Protein AF-A0A0G4M9S0-F1 (afdb_monomer_lite)

Secondary structure (DSSP, 8-state):
-HHHHHHHHHHHHHSS--S--------S-TT--PPSS---HHHHHHHHHHHHHHHHHHHHHHHHHTS-----SSTT---TTSS-----------------PPP------------------HHHHHHHHHHHHHHHHHHHHHHHHHHHHHHHHHHHHHHHHHHHHHHHHHHHHHHHHHHHHHHHHHHHHHHHHHHHHHHHHHHHTT-TT-PPP--TT---HHHHHHHHHHHHHHHHHHHHHHHHHHHHHHHHTS--TT-----TT--THHHHHHHT-

Structure (mmCIF, N/CA/C/O backbone):
data_AF-A0A0G4M9S0-F1
#
_entry.id   AF-A0A0G4M9S0-F1
#
loop_
_atom_site.group_PDB
_atom_site.id
_atom_site.type_symbol
_atom_site.label_atom_id
_atom_site.label_alt_id
_atom_site.label_comp_id
_atom_site.label_asym_id
_atom_site.label_entity_id
_atom_site.label_seq_id
_atom_site.pdbx_PDB_ins_code
_atom_site.Cartn_x
_atom_site.Cartn_y
_atom_site.Cartn_z
_atom_site.occupancy
_atom_site.B_iso_or_equiv
_atom_site.auth_seq_id
_atom_site.auth_comp_id
_atom_site.auth_asym_id
_atom_site.auth_atom_id
_atom_site.pdbx_PDB_model_num
ATOM 1 N N . ASP A 1 1 ? 1.738 8.182 14.063 1.00 51.62 1 ASP A N 1
ATOM 2 C CA . ASP A 1 1 ? 3.113 8.408 13.559 1.00 51.62 1 ASP A CA 1
ATOM 3 C C . ASP A 1 1 ? 4.187 8.686 14.610 1.00 51.62 1 ASP A C 1
ATOM 5 O O . ASP A 1 1 ? 5.277 8.152 14.466 1.00 51.62 1 ASP A O 1
ATOM 9 N N . SER A 1 2 ? 3.916 9.401 15.712 1.00 46.75 2 SER A N 1
ATOM 10 C CA . SER A 1 2 ? 4.920 9.626 16.784 1.00 46.75 2 SER A CA 1
ATOM 11 C C . SER A 1 2 ? 5.425 8.333 17.462 1.00 46.75 2 SER A C 1
ATOM 13 O O . SER A 1 2 ? 6.623 8.161 17.673 1.00 46.75 2 SER A O 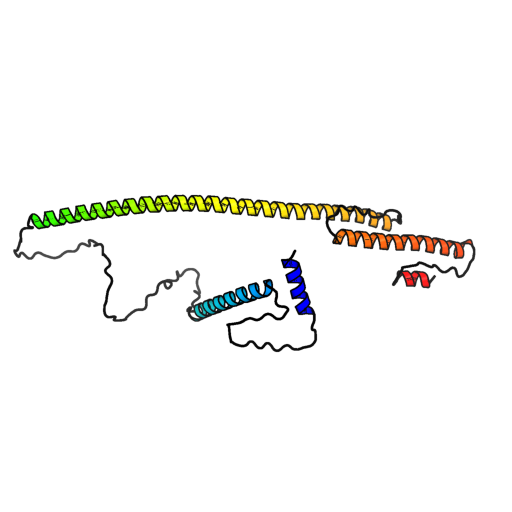1
ATOM 15 N N . ALA A 1 3 ? 4.533 7.371 17.726 1.00 45.41 3 ALA A N 1
ATOM 16 C CA . ALA A 1 3 ? 4.900 6.088 18.338 1.00 45.41 3 ALA A CA 1
ATOM 17 C C . ALA A 1 3 ? 5.740 5.183 17.413 1.00 45.41 3 ALA A C 1
ATOM 19 O O . ALA A 1 3 ? 6.598 4.441 17.882 1.00 45.41 3 ALA A O 1
ATOM 20 N N . LEU A 1 4 ? 5.523 5.274 16.098 1.00 51.81 4 LEU A N 1
ATOM 21 C CA . LEU A 1 4 ? 6.206 4.450 15.097 1.00 51.81 4 LEU A CA 1
ATOM 22 C C . LEU A 1 4 ? 7.614 5.001 14.811 1.00 51.81 4 LEU A C 1
ATOM 24 O O . LEU A 1 4 ? 8.571 4.238 14.729 1.00 51.81 4 LEU A O 1
ATOM 28 N N . ALA A 1 5 ? 7.767 6.331 14.805 1.00 58.66 5 ALA A N 1
ATOM 29 C CA . ALA A 1 5 ? 9.071 6.994 14.775 1.00 58.66 5 ALA A CA 1
ATOM 30 C C . ALA A 1 5 ? 9.900 6.719 16.046 1.00 58.66 5 ALA A C 1
ATOM 32 O O . ALA A 1 5 ? 11.111 6.514 15.966 1.00 58.66 5 ALA A O 1
ATOM 33 N N . ALA A 1 6 ? 9.250 6.657 17.214 1.00 53.28 6 ALA A N 1
ATOM 34 C CA . ALA A 1 6 ? 9.905 6.291 18.468 1.00 53.28 6 ALA A CA 1
ATOM 35 C C . ALA A 1 6 ? 10.379 4.827 18.464 1.00 53.28 6 ALA A C 1
ATOM 37 O O . ALA A 1 6 ? 11.505 4.549 18.871 1.00 53.28 6 ALA A O 1
ATOM 38 N N . ALA A 1 7 ? 9.563 3.904 17.944 1.00 55.28 7 ALA A N 1
ATOM 39 C CA . ALA A 1 7 ? 9.947 2.503 17.792 1.00 55.28 7 ALA A CA 1
ATOM 40 C C . ALA A 1 7 ? 11.117 2.329 16.805 1.00 55.28 7 ALA A C 1
ATOM 42 O O . ALA A 1 7 ? 12.070 1.613 17.108 1.00 55.28 7 ALA A O 1
ATOM 43 N N . ALA A 1 8 ? 11.097 3.041 15.672 1.00 60.44 8 ALA A N 1
ATOM 44 C CA . ALA A 1 8 ? 12.182 3.016 14.690 1.00 60.44 8 ALA A CA 1
ATOM 45 C C . ALA A 1 8 ? 13.512 3.533 15.271 1.00 60.44 8 ALA A C 1
ATOM 47 O O . ALA A 1 8 ? 14.555 2.924 15.045 1.00 60.44 8 ALA A O 1
ATOM 48 N N . ALA A 1 9 ? 13.480 4.594 16.086 1.00 57.44 9 ALA A N 1
ATOM 49 C CA . ALA A 1 9 ? 14.675 5.137 16.734 1.00 57.44 9 ALA A CA 1
ATOM 50 C C . ALA A 1 9 ? 15.279 4.182 17.782 1.00 57.44 9 ALA A C 1
ATOM 52 O O . ALA A 1 9 ? 16.501 4.091 17.906 1.00 57.44 9 ALA A O 1
ATOM 53 N N . ILE A 1 10 ? 14.439 3.436 18.507 1.00 60.22 10 ILE A N 1
ATOM 54 C CA . ILE A 1 10 ? 14.886 2.426 19.478 1.00 60.22 10 ILE A CA 1
ATOM 55 C C . ILE A 1 10 ? 15.570 1.262 18.751 1.00 60.22 10 ILE A C 1
ATOM 57 O O . ILE A 1 10 ? 16.681 0.881 19.118 1.00 60.22 10 ILE A O 1
ATOM 61 N N . VAL A 1 11 ? 14.968 0.753 17.673 1.00 66.88 11 VAL A N 1
ATOM 62 C CA . VAL A 1 11 ? 15.554 -0.328 16.858 1.00 66.88 11 VAL A CA 1
ATOM 63 C C . VAL A 1 11 ? 16.884 0.104 16.234 1.00 66.88 11 VAL A C 1
ATOM 65 O O . VAL A 1 11 ? 17.843 -0.664 16.220 1.00 66.88 11 VAL A O 1
ATOM 68 N N . GLN A 1 12 ? 16.987 1.360 15.800 1.00 59.69 12 GLN A N 1
ATOM 69 C CA . GLN A 1 12 ? 18.218 1.908 15.235 1.00 59.69 12 GLN A CA 1
ATOM 70 C C . GLN A 1 12 ? 19.323 2.096 16.291 1.00 59.69 12 GLN A C 1
ATOM 72 O O . GLN A 1 12 ? 20.500 1.958 15.967 1.00 59.69 12 GLN A O 1
ATOM 77 N N . SER A 1 13 ? 18.961 2.323 17.561 1.00 54.56 13 SER A N 1
ATOM 78 C CA . SER A 1 13 ? 19.918 2.379 18.677 1.00 54.56 13 SER A CA 1
ATOM 79 C C . SER A 1 13 ? 20.455 1.008 19.104 1.00 54.56 13 SER A C 1
ATOM 81 O O . SER A 1 13 ? 21.575 0.928 19.597 1.00 54.56 13 SER A O 1
ATOM 83 N N . PHE A 1 14 ? 19.712 -0.075 18.850 1.00 50.59 14 PHE A N 1
ATOM 84 C CA . PHE A 1 14 ? 20.198 -1.444 19.064 1.00 50.59 14 PHE A CA 1
ATOM 85 C C . PHE A 1 14 ? 21.138 -1.931 17.952 1.00 50.59 14 PHE A C 1
ATOM 87 O O . PHE A 1 14 ? 21.936 -2.833 18.182 1.00 50.59 14 PHE A O 1
ATOM 94 N N . ALA A 1 15 ? 21.057 -1.344 16.754 1.00 51.81 15 ALA A N 1
ATOM 95 C CA . ALA A 1 15 ? 21.838 -1.771 15.593 1.00 51.81 15 ALA A CA 1
ATOM 96 C C . ALA A 1 15 ? 23.214 -1.085 15.468 1.00 51.81 15 ALA A C 1
ATOM 98 O O . ALA A 1 15 ? 24.020 -1.498 14.636 1.00 51.81 15 ALA A O 1
ATOM 99 N N . ALA A 1 16 ? 23.485 -0.032 16.248 1.00 48.78 16 ALA A N 1
ATOM 100 C CA . ALA A 1 16 ? 24.586 0.892 15.970 1.00 48.78 16 ALA A CA 1
ATOM 101 C C . ALA A 1 16 ? 25.950 0.559 16.607 1.00 48.78 16 ALA A C 1
ATOM 103 O O . ALA A 1 16 ? 26.901 1.270 16.307 1.00 48.78 16 ALA A O 1
ATOM 104 N N . ASP A 1 17 ? 26.105 -0.499 17.411 1.00 42.72 17 ASP A N 1
ATOM 105 C CA . ASP A 1 17 ? 27.421 -0.840 17.977 1.00 42.72 17 ASP A CA 1
ATOM 106 C C . ASP A 1 17 ? 27.719 -2.343 17.920 1.00 42.72 17 ASP A C 1
ATOM 108 O O . ASP A 1 17 ? 27.397 -3.126 18.810 1.00 42.72 17 ASP A O 1
ATOM 112 N N . GLY A 1 18 ? 28.383 -2.750 16.837 1.00 48.94 18 GLY A N 1
ATOM 113 C CA . GLY A 1 18 ? 28.885 -4.108 16.613 1.00 48.94 18 GLY A CA 1
ATOM 114 C C . GLY A 1 18 ? 30.211 -4.425 17.315 1.00 48.94 18 GLY A C 1
ATOM 115 O O . GLY A 1 18 ? 30.893 -5.360 16.907 1.00 48.94 18 GLY A O 1
ATOM 116 N N . SER A 1 19 ? 30.630 -3.665 18.331 1.00 41.59 19 SER A N 1
ATOM 117 C CA . SER A 1 19 ? 31.940 -3.881 18.960 1.00 41.59 19 SER A CA 1
ATOM 118 C C . SER A 1 19 ? 31.979 -3.503 20.439 1.00 41.59 19 SER A C 1
ATOM 120 O O . SER A 1 19 ? 32.712 -2.605 20.850 1.00 41.59 19 SER A O 1
ATOM 122 N N . THR A 1 20 ? 31.236 -4.217 21.282 1.00 40.81 20 THR A N 1
ATOM 123 C CA . THR A 1 20 ? 31.625 -4.409 22.691 1.00 40.81 20 THR A CA 1
ATOM 124 C C . THR A 1 20 ? 30.835 -5.571 23.297 1.00 40.81 20 THR A C 1
ATOM 126 O O . THR A 1 20 ? 29.606 -5.557 23.235 1.00 40.81 20 THR A O 1
ATOM 129 N N . PRO A 1 21 ? 31.480 -6.587 23.903 1.00 41.22 21 PRO A N 1
ATOM 130 C CA . PRO A 1 21 ? 30.762 -7.602 24.662 1.00 41.22 21 PRO A CA 1
ATOM 131 C C . PRO A 1 21 ? 30.263 -6.955 25.959 1.00 41.22 21 PRO A C 1
ATOM 133 O O . PRO A 1 21 ? 30.979 -6.870 26.958 1.00 41.22 21 PRO A O 1
ATOM 136 N N . MET A 1 22 ? 29.046 -6.417 25.923 1.00 36.06 22 MET A N 1
ATOM 137 C CA . MET A 1 22 ? 28.448 -5.731 27.060 1.00 36.06 22 MET A CA 1
ATOM 138 C C . MET A 1 22 ? 28.011 -6.772 28.093 1.00 36.06 22 MET A C 1
ATOM 140 O O . MET A 1 22 ? 26.978 -7.426 27.970 1.00 36.06 22 MET A O 1
ATOM 144 N N . SER A 1 23 ? 28.850 -6.950 29.111 1.00 32.44 23 SER A N 1
ATOM 145 C CA . SER A 1 23 ? 28.502 -7.701 30.311 1.00 32.44 23 SER A CA 1
ATOM 146 C C . SER A 1 23 ? 27.367 -6.966 31.015 1.00 32.44 23 SER A C 1
ATOM 148 O O . SER A 1 23 ? 27.550 -5.840 31.470 1.00 32.44 23 SER A O 1
ATOM 150 N N . LEU A 1 24 ? 26.193 -7.590 31.075 1.00 33.03 24 LEU A N 1
ATOM 151 C CA . LEU A 1 24 ? 25.051 -7.107 31.842 1.00 33.03 24 LEU A CA 1
ATOM 152 C C . LEU A 1 24 ? 25.443 -7.024 33.326 1.00 33.03 24 LEU A C 1
ATOM 154 O O . LEU A 1 24 ? 25.675 -8.074 33.934 1.00 33.03 24 LEU A O 1
ATOM 158 N N . PRO A 1 25 ? 25.459 -5.844 33.973 1.00 37.44 25 PRO A N 1
ATOM 159 C CA . PRO A 1 25 ? 25.339 -5.812 35.410 1.00 37.44 25 PRO A CA 1
ATOM 160 C C . PRO A 1 25 ? 23.845 -5.958 35.684 1.00 37.44 25 PRO A C 1
ATOM 162 O O . PRO A 1 25 ? 23.113 -4.972 35.758 1.00 37.44 25 PRO A O 1
ATOM 165 N N . PHE A 1 26 ? 23.366 -7.194 35.822 1.00 36.25 26 PHE A N 1
ATOM 166 C CA . PHE A 1 26 ? 22.098 -7.422 36.508 1.00 36.25 26 PHE A CA 1
ATOM 167 C C . PHE A 1 26 ? 22.343 -7.090 37.986 1.00 36.25 26 PHE A C 1
ATOM 169 O O . PHE A 1 26 ? 22.638 -7.949 38.816 1.00 36.25 26 PHE A O 1
ATOM 176 N N . ARG A 1 27 ? 22.365 -5.789 38.290 1.00 33.56 27 ARG A N 1
ATOM 177 C CA . ARG A 1 27 ? 22.502 -5.278 39.645 1.00 33.56 27 ARG A CA 1
ATOM 178 C C . ARG A 1 27 ? 21.169 -5.526 40.329 1.00 33.56 27 ARG A C 1
ATOM 180 O O . ARG A 1 27 ? 20.131 -5.044 39.892 1.00 33.56 27 ARG A O 1
ATOM 187 N N . LYS A 1 28 ? 21.229 -6.317 41.392 1.00 43.66 28 LYS A N 1
ATOM 188 C CA . LYS A 1 28 ? 20.122 -6.864 42.183 1.00 43.66 28 LYS A CA 1
ATOM 189 C C . LYS A 1 28 ? 19.358 -5.810 43.010 1.00 43.66 28 LYS A C 1
ATOM 191 O O . LYS A 1 28 ? 18.775 -6.153 44.031 1.00 43.66 28 LYS A O 1
ATOM 196 N N . ASP A 1 29 ? 19.352 -4.552 42.569 1.00 40.81 29 ASP A N 1
ATOM 197 C CA . ASP A 1 29 ? 18.773 -3.413 43.281 1.00 40.81 29 ASP A CA 1
ATOM 198 C C . ASP A 1 29 ? 17.563 -2.894 42.474 1.00 40.81 29 ASP A C 1
ATOM 200 O O . ASP A 1 29 ? 17.671 -2.034 41.600 1.00 40.81 29 ASP A O 1
ATOM 204 N N . THR A 1 30 ? 16.391 -3.472 42.733 1.00 52.38 30 THR A N 1
ATOM 205 C CA . THR A 1 30 ? 15.120 -3.330 41.990 1.00 52.38 30 THR A CA 1
ATOM 206 C C . THR A 1 30 ? 14.388 -1.996 42.199 1.00 52.38 30 THR A C 1
ATOM 208 O O . THR A 1 30 ? 13.168 -1.968 42.351 1.00 52.38 30 THR A O 1
ATOM 211 N N . THR A 1 31 ? 15.084 -0.857 42.205 1.00 53.34 31 THR A N 1
ATOM 212 C CA . THR A 1 31 ? 14.409 0.441 42.432 1.00 53.34 31 THR A CA 1
ATOM 213 C C . THR A 1 31 ? 14.604 1.486 41.344 1.00 53.34 31 THR A C 1
ATOM 215 O O . THR A 1 31 ? 13.912 2.504 41.375 1.00 53.34 31 THR A O 1
ATOM 218 N N . ARG A 1 32 ? 15.457 1.251 40.337 1.00 51.38 32 ARG A N 1
ATOM 219 C CA . ARG A 1 32 ? 15.640 2.223 39.250 1.00 51.38 32 ARG A CA 1
ATOM 220 C C . ARG A 1 32 ? 16.145 1.570 37.963 1.00 51.38 32 ARG A C 1
ATOM 222 O O . ARG A 1 32 ? 17.336 1.329 37.808 1.00 51.38 32 ARG A O 1
ATOM 229 N N . ILE A 1 33 ? 15.224 1.266 37.048 1.00 63.38 33 ILE A N 1
ATOM 230 C CA . ILE A 1 33 ? 15.558 0.816 35.691 1.00 63.38 33 ILE A CA 1
ATOM 231 C C . ILE A 1 33 ? 15.825 2.073 34.862 1.00 63.38 33 ILE A C 1
ATOM 233 O O . ILE A 1 33 ? 14.889 2.797 34.532 1.00 63.38 33 ILE A O 1
ATOM 237 N N . GLU A 1 34 ? 17.094 2.349 34.565 1.00 66.69 34 GLU A N 1
ATOM 238 C CA . GLU A 1 34 ? 17.484 3.444 33.672 1.00 66.69 34 GLU A CA 1
ATOM 239 C C . GLU A 1 34 ? 17.739 2.886 32.272 1.00 66.69 34 GLU A C 1
ATOM 241 O O . GLU A 1 34 ? 18.586 2.011 32.078 1.00 66.69 34 GLU A O 1
ATOM 246 N N . LEU A 1 35 ? 16.983 3.376 31.289 1.00 68.31 35 LEU A N 1
ATOM 247 C CA . LEU A 1 35 ? 17.157 2.978 29.895 1.00 68.31 35 LEU A CA 1
ATOM 248 C C . LEU A 1 35 ? 18.292 3.805 29.261 1.00 68.31 35 LEU A C 1
ATOM 250 O O . LEU A 1 35 ? 18.347 5.024 29.456 1.00 68.31 35 LEU A O 1
ATOM 254 N N . PRO A 1 36 ? 19.200 3.202 28.474 1.00 66.62 36 PRO A N 1
ATOM 255 C CA . PRO A 1 36 ? 20.232 3.956 27.766 1.00 66.62 36 PRO A CA 1
ATOM 256 C C . PRO A 1 36 ? 19.618 4.875 26.690 1.00 66.62 36 PRO A C 1
ATOM 258 O O . PRO A 1 36 ? 18.650 4.510 26.026 1.00 66.62 36 PRO A O 1
ATOM 261 N N . GLY A 1 37 ? 20.174 6.082 26.508 1.00 65.69 37 GLY A N 1
ATOM 262 C CA . GLY A 1 37 ? 19.751 7.047 25.475 1.00 65.69 37 GLY A CA 1
ATOM 263 C C . GLY A 1 37 ? 19.295 8.416 26.007 1.00 65.69 37 GLY A C 1
ATOM 264 O O . GLY A 1 37 ? 19.254 8.647 27.215 1.00 65.69 37 GLY A O 1
ATOM 265 N N . ARG A 1 38 ? 18.966 9.347 25.092 1.00 65.69 38 ARG A N 1
ATOM 266 C CA . ARG A 1 38 ? 18.592 10.748 25.401 1.00 65.69 38 ARG A CA 1
ATOM 267 C C . ARG A 1 38 ? 17.328 10.847 26.269 1.00 65.69 38 ARG A C 1
ATOM 269 O O . ARG A 1 38 ? 16.335 10.166 26.013 1.00 65.69 38 ARG A O 1
ATOM 276 N N . ASP A 1 39 ? 17.336 11.767 27.233 1.00 68.44 39 ASP A N 1
ATOM 277 C CA . ASP A 1 39 ? 16.223 11.982 28.163 1.00 68.44 39 ASP A CA 1
ATOM 278 C C . ASP A 1 39 ? 15.052 12.720 27.511 1.00 68.44 39 ASP A C 1
ATOM 280 O O . ASP A 1 39 ? 15.003 13.948 27.444 1.00 68.44 39 ASP A O 1
ATOM 284 N N . THR A 1 40 ? 14.076 11.947 27.040 1.00 81.69 40 THR A N 1
ATOM 285 C CA . THR A 1 40 ? 12.798 12.450 26.526 1.00 81.69 40 THR A CA 1
ATOM 286 C C . THR A 1 40 ? 11.683 12.235 27.562 1.00 81.69 40 THR A C 1
ATOM 288 O O . THR A 1 40 ? 11.772 11.323 28.389 1.00 81.69 40 THR A O 1
ATOM 291 N N . PRO A 1 41 ? 10.596 13.032 27.548 1.00 77.25 41 PRO A N 1
ATOM 292 C CA . PRO A 1 41 ? 9.457 12.812 28.449 1.00 77.25 41 PRO A CA 1
ATOM 293 C C . PRO A 1 41 ? 8.807 11.431 28.251 1.00 77.25 41 PRO A C 1
ATOM 295 O O . PRO A 1 41 ? 8.321 10.840 29.212 1.00 77.25 41 PRO A O 1
ATOM 298 N N . ALA A 1 42 ? 8.863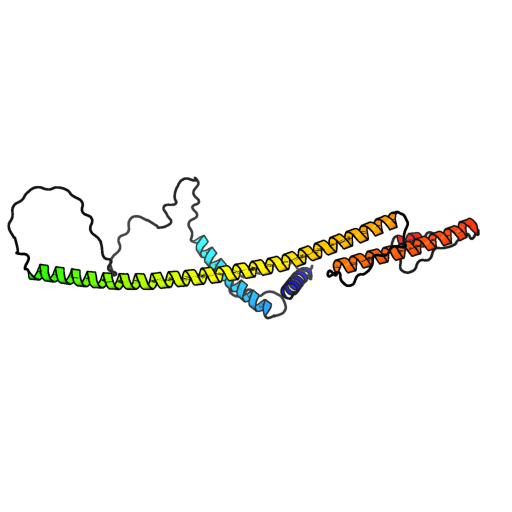 10.882 27.031 1.00 74.56 42 ALA A N 1
ATOM 299 C CA . ALA A 1 42 ? 8.396 9.532 26.725 1.00 74.56 42 ALA A CA 1
ATOM 300 C C . ALA A 1 42 ? 9.242 8.450 27.421 1.00 74.56 42 ALA A C 1
ATOM 302 O O . ALA A 1 42 ? 8.681 7.528 28.007 1.00 74.56 42 ALA A O 1
ATOM 303 N N . LYS A 1 43 ? 10.575 8.602 27.431 1.00 77.12 43 LYS A N 1
ATOM 304 C CA . LYS A 1 43 ? 11.491 7.711 28.162 1.00 77.12 43 LYS A CA 1
ATOM 305 C C . LYS A 1 43 ? 11.165 7.690 29.658 1.00 77.12 43 LYS A C 1
ATOM 307 O O . LYS A 1 43 ? 10.965 6.617 30.209 1.00 77.12 43 LYS A O 1
ATOM 312 N N . ARG A 1 44 ? 10.994 8.859 30.286 1.00 76.69 44 ARG A N 1
ATOM 313 C CA . ARG A 1 44 ? 10.649 8.958 31.720 1.00 76.69 44 ARG A CA 1
ATOM 314 C C . ARG A 1 44 ? 9.321 8.281 32.062 1.00 76.69 44 ARG A C 1
ATOM 316 O O . ARG A 1 44 ? 9.203 7.644 33.102 1.00 76.69 44 ARG A O 1
ATOM 323 N N . SER A 1 45 ? 8.319 8.413 31.189 1.00 82.31 45 SER A N 1
ATOM 324 C CA . SER A 1 45 ? 7.037 7.717 31.358 1.00 82.31 45 SER A CA 1
ATOM 325 C C . SER A 1 45 ? 7.206 6.200 31.293 1.00 82.31 45 SER A C 1
ATOM 327 O O . SER A 1 45 ? 6.581 5.482 32.069 1.00 82.31 45 SER A O 1
ATOM 329 N N . LEU A 1 46 ? 8.044 5.717 30.377 1.00 80.25 46 LEU A N 1
ATOM 330 C CA . LEU A 1 46 ? 8.295 4.295 30.181 1.00 80.25 46 LEU A CA 1
ATOM 331 C C . LEU A 1 46 ? 9.120 3.702 31.332 1.00 80.25 46 LEU A C 1
ATOM 333 O O . LEU A 1 46 ? 8.790 2.629 31.820 1.00 80.25 46 LEU A O 1
ATOM 337 N N . GLU A 1 47 ? 10.127 4.417 31.833 1.00 82.81 47 GLU A N 1
ATOM 338 C CA . GLU A 1 47 ? 10.894 4.024 33.026 1.00 82.81 47 GLU A CA 1
ATOM 339 C C . GLU A 1 47 ? 9.991 3.886 34.259 1.00 82.81 47 GLU A C 1
ATOM 341 O O . GLU A 1 47 ? 10.138 2.952 35.046 1.00 82.81 47 GLU A O 1
ATOM 346 N N . LEU A 1 48 ? 9.004 4.775 34.401 1.00 82.50 48 LEU A N 1
ATOM 347 C CA . LEU A 1 48 ? 8.047 4.751 35.504 1.00 82.50 48 LEU A CA 1
ATOM 348 C C . LEU A 1 48 ? 7.058 3.579 35.387 1.00 82.50 48 LEU A C 1
ATOM 350 O O . LEU A 1 48 ? 6.744 2.933 36.387 1.00 82.50 48 LEU A O 1
ATOM 354 N N . GLU A 1 49 ? 6.591 3.273 34.176 1.00 85.44 49 GLU A N 1
ATOM 355 C CA . GLU A 1 49 ? 5.784 2.078 33.888 1.00 85.44 49 GLU A CA 1
ATOM 356 C C . GLU A 1 49 ? 6.573 0.786 34.148 1.00 85.44 49 GLU A C 1
ATOM 358 O O . GLU A 1 49 ? 6.073 -0.119 34.818 1.00 85.44 49 GLU A O 1
ATOM 363 N N . LEU A 1 50 ? 7.831 0.716 33.705 1.00 81.81 50 LEU A N 1
ATOM 364 C CA . LEU A 1 50 ? 8.704 -0.433 33.948 1.00 81.81 50 LEU A CA 1
ATOM 365 C C . LEU A 1 50 ? 9.000 -0.626 35.438 1.00 81.81 50 LEU A C 1
ATOM 367 O O . LEU A 1 50 ? 8.977 -1.757 35.918 1.00 81.81 50 LEU A O 1
ATOM 371 N N . ALA A 1 51 ? 9.218 0.454 36.189 1.00 80.50 51 ALA A N 1
ATOM 372 C CA . ALA A 1 51 ? 9.409 0.382 37.635 1.00 80.50 51 ALA A CA 1
ATOM 373 C C . ALA A 1 51 ? 8.161 -0.169 38.352 1.00 80.50 51 ALA A C 1
ATOM 375 O O . ALA A 1 51 ? 8.273 -1.039 39.219 1.00 80.50 51 ALA A O 1
ATOM 376 N N . LYS A 1 52 ? 6.960 0.277 37.957 1.00 80.81 52 LYS A N 1
ATOM 377 C CA . LYS A 1 52 ? 5.692 -0.270 38.474 1.00 80.81 52 LYS A CA 1
ATOM 378 C C . LYS A 1 52 ? 5.517 -1.746 38.115 1.00 80.81 52 LYS A C 1
ATOM 380 O O . LYS A 1 52 ? 5.057 -2.529 38.947 1.00 80.81 52 LYS A O 1
ATOM 385 N N . LEU A 1 53 ? 5.872 -2.133 36.890 1.00 78.69 53 LEU A N 1
ATOM 386 C CA . LEU A 1 53 ? 5.778 -3.515 36.428 1.00 78.69 53 LEU A CA 1
ATOM 387 C C . LEU A 1 53 ? 6.736 -4.425 37.204 1.00 78.69 53 LEU A C 1
ATOM 389 O O . LEU A 1 53 ? 6.321 -5.489 37.651 1.00 78.69 53 LEU A O 1
ATOM 393 N N . ALA A 1 54 ? 7.971 -3.985 37.442 1.00 79.88 54 ALA A N 1
ATOM 394 C CA . ALA A 1 54 ? 8.945 -4.722 38.242 1.00 79.88 54 ALA A CA 1
ATOM 395 C C . ALA A 1 54 ? 8.444 -4.967 39.676 1.00 79.88 54 ALA A C 1
ATOM 397 O O . ALA A 1 54 ? 8.515 -6.090 40.164 1.00 79.88 54 ALA A O 1
ATOM 398 N N . GLN A 1 55 ? 7.835 -3.962 40.318 1.00 80.88 55 GLN A N 1
ATOM 399 C CA . GLN A 1 55 ? 7.201 -4.135 41.635 1.00 80.88 55 GLN A CA 1
ATOM 400 C C . GLN A 1 55 ? 6.020 -5.115 41.602 1.00 80.88 55 GLN A C 1
ATOM 402 O O . GLN A 1 55 ? 5.786 -5.859 42.556 1.00 80.88 55 GLN A O 1
ATOM 407 N N . ARG A 1 56 ? 5.244 -5.123 40.511 1.00 80.81 56 ARG A N 1
ATOM 408 C CA . ARG A 1 56 ? 4.138 -6.070 40.326 1.00 80.81 56 ARG A CA 1
ATOM 409 C C . ARG A 1 56 ? 4.658 -7.495 40.158 1.00 80.81 56 ARG A C 1
ATOM 411 O O . ARG A 1 56 ? 4.058 -8.404 40.724 1.00 80.81 56 ARG A O 1
ATOM 418 N N . ILE A 1 57 ? 5.737 -7.671 39.400 1.00 83.25 57 ILE A N 1
ATOM 419 C CA . ILE A 1 57 ? 6.391 -8.961 39.183 1.00 83.25 57 ILE A CA 1
ATOM 420 C C . ILE A 1 57 ? 6.967 -9.470 40.496 1.00 83.25 57 ILE A C 1
ATOM 422 O O . ILE A 1 57 ? 6.598 -10.562 40.885 1.00 83.25 57 ILE A O 1
ATOM 426 N N . ASP A 1 58 ? 7.722 -8.667 41.243 1.00 77.88 58 ASP A N 1
ATOM 427 C CA . ASP A 1 58 ? 8.252 -9.062 42.556 1.00 77.88 58 ASP A CA 1
ATOM 428 C C . ASP A 1 58 ? 7.128 -9.471 43.527 1.00 77.88 58 ASP A C 1
ATOM 430 O O . ASP A 1 58 ? 7.190 -10.499 44.199 1.00 77.88 58 ASP A O 1
ATOM 434 N N . LYS A 1 59 ? 6.006 -8.739 43.530 1.00 77.12 59 LYS A N 1
ATOM 435 C CA . LYS A 1 59 ? 4.819 -9.119 44.309 1.00 77.12 59 LYS A CA 1
ATOM 436 C C . LYS A 1 59 ? 4.205 -10.448 43.850 1.00 77.12 59 LYS A C 1
ATOM 438 O O . LYS A 1 59 ? 3.712 -11.204 44.686 1.00 77.12 59 LYS A O 1
ATOM 443 N N . LEU A 1 60 ? 4.178 -10.714 42.545 1.00 74.56 60 LEU A N 1
ATOM 444 C CA . LEU A 1 60 ? 3.660 -11.960 41.974 1.00 74.56 60 LEU A CA 1
ATOM 445 C C . LEU A 1 60 ? 4.627 -13.127 42.169 1.00 74.56 60 LEU A C 1
ATOM 447 O O . LEU A 1 60 ? 4.174 -14.229 42.443 1.00 74.56 60 LEU A O 1
ATOM 451 N N . GLU A 1 61 ? 5.930 -12.891 42.097 1.00 77.88 61 GLU A N 1
ATOM 452 C CA . GLU A 1 61 ? 6.967 -13.866 42.396 1.00 77.88 61 GLU A CA 1
ATOM 453 C C . GLU A 1 61 ? 6.914 -14.227 43.873 1.00 77.88 61 GLU A C 1
ATOM 455 O O . GLU A 1 61 ? 6.817 -15.404 44.186 1.00 77.88 61 GLU A O 1
ATOM 460 N N . ASN A 1 62 ? 6.845 -13.261 44.788 1.00 73.69 62 ASN A N 1
ATOM 461 C CA . ASN A 1 62 ? 6.679 -13.539 46.217 1.00 73.69 62 ASN A CA 1
ATOM 462 C C . ASN A 1 62 ? 5.380 -14.313 46.510 1.00 73.69 62 ASN A C 1
ATOM 464 O O . ASN A 1 62 ? 5.371 -15.211 47.348 1.00 73.69 62 ASN A O 1
ATOM 468 N N . ARG A 1 63 ? 4.298 -14.028 45.771 1.00 69.38 63 ARG A N 1
ATOM 469 C CA . ARG A 1 63 ? 3.029 -14.777 45.833 1.00 69.38 63 ARG A CA 1
ATOM 470 C C . ARG A 1 63 ? 3.158 -16.197 45.264 1.00 69.38 63 ARG A C 1
ATOM 472 O O . ARG A 1 63 ? 2.523 -17.106 45.785 1.00 69.38 63 ARG A O 1
ATOM 479 N N . ALA A 1 64 ? 3.932 -16.383 44.198 1.00 66.38 64 ALA A N 1
ATOM 480 C CA . ALA A 1 64 ? 4.136 -17.671 43.540 1.00 66.38 64 ALA A CA 1
ATOM 481 C C . ALA A 1 64 ? 5.102 -18.569 44.326 1.00 66.38 64 ALA A C 1
ATOM 483 O O . ALA A 1 64 ? 4.841 -19.756 44.470 1.00 66.38 64 ALA A O 1
ATOM 484 N N . HIS A 1 65 ? 6.161 -18.002 44.908 1.00 59.38 65 HIS A N 1
ATOM 485 C CA . HIS A 1 65 ? 7.074 -18.698 45.816 1.00 59.38 65 HIS A CA 1
ATOM 486 C C . HIS A 1 65 ? 6.409 -19.036 47.161 1.00 59.38 65 HIS A C 1
ATOM 488 O O . HIS A 1 65 ? 6.851 -19.961 47.835 1.00 59.38 65 HIS A O 1
ATOM 494 N N . SER A 1 66 ? 5.343 -18.321 47.552 1.00 59.06 66 SER A N 1
ATOM 495 C CA . SER A 1 66 ? 4.521 -18.662 48.722 1.00 59.06 66 SER A CA 1
ATOM 496 C C . SER A 1 66 ? 3.333 -19.578 48.403 1.00 59.06 66 SER A C 1
ATOM 498 O O . SER A 1 66 ? 2.601 -19.947 49.318 1.00 59.06 66 SER A O 1
ATOM 500 N N . ALA A 1 67 ? 3.071 -19.889 47.130 1.00 46.03 67 ALA A N 1
ATOM 501 C CA . ALA A 1 67 ? 1.982 -20.778 46.741 1.00 46.03 67 ALA A CA 1
ATOM 502 C C . ALA A 1 67 ? 2.475 -22.237 46.785 1.00 46.03 67 ALA A C 1
ATOM 504 O O . ALA A 1 67 ? 3.483 -22.546 46.145 1.00 46.03 67 ALA A O 1
ATOM 505 N N . PRO A 1 68 ? 1.804 -23.152 47.510 1.00 46.94 68 PRO A N 1
ATOM 506 C CA . PRO A 1 68 ? 2.173 -24.561 47.482 1.00 46.94 68 PRO A CA 1
ATOM 507 C C . PRO A 1 68 ? 1.927 -25.119 46.074 1.00 46.94 68 PRO A C 1
ATOM 509 O O . PRO A 1 68 ? 0.844 -24.983 45.504 1.00 46.94 68 PRO A O 1
ATOM 512 N N . THR A 1 69 ? 2.959 -25.724 45.492 1.00 55.34 69 THR A N 1
ATOM 513 C CA . THR A 1 69 ? 2.905 -26.422 44.206 1.00 55.34 69 THR A CA 1
ATOM 514 C C . THR A 1 69 ? 2.196 -27.761 44.388 1.00 55.34 69 THR A C 1
ATOM 516 O O . THR A 1 69 ? 2.816 -28.765 44.718 1.00 55.34 69 THR A O 1
ATOM 519 N N . ALA A 1 70 ? 0.885 -27.787 44.164 1.00 45.91 70 ALA A N 1
ATOM 520 C CA . ALA A 1 70 ? 0.123 -29.022 44.020 1.00 45.91 70 ALA A CA 1
ATOM 521 C C . ALA A 1 70 ? -0.756 -28.913 42.767 1.00 45.91 70 ALA A C 1
ATOM 523 O O . ALA A 1 70 ? -1.800 -28.264 42.774 1.00 45.91 70 ALA A O 1
ATOM 524 N N . PHE A 1 71 ? -0.291 -29.503 41.664 1.00 44.25 71 PHE A N 1
ATOM 525 C CA . PHE A 1 71 ? -1.128 -29.763 40.493 1.00 44.25 71 PHE A CA 1
ATOM 526 C C . PHE A 1 71 ? -1.831 -31.118 40.691 1.00 44.25 71 PHE A C 1
ATOM 528 O O . PHE A 1 71 ? -1.150 -32.085 41.031 1.00 44.25 71 PHE A O 1
ATOM 535 N N . PRO A 1 72 ? -3.157 -31.221 40.486 1.00 47.06 72 PRO A N 1
ATOM 536 C CA . PRO A 1 72 ? -3.878 -32.487 40.606 1.00 47.06 72 PRO A CA 1
ATOM 537 C C . PRO A 1 72 ? -3.625 -33.381 39.380 1.00 47.06 72 PRO A C 1
ATOM 539 O O . PRO A 1 72 ? -3.819 -32.953 38.243 1.00 47.06 72 PRO A O 1
ATOM 542 N N . GLU A 1 73 ? -3.206 -34.633 39.598 1.00 47.03 73 GLU A N 1
ATOM 543 C CA . GLU A 1 73 ? -2.889 -35.594 38.524 1.00 47.03 73 GLU A CA 1
ATOM 544 C C . GLU A 1 73 ? -4.114 -36.293 37.901 1.00 47.03 73 GLU A C 1
ATOM 546 O O . GLU A 1 73 ? -3.947 -37.096 36.984 1.00 47.03 73 GLU A O 1
ATOM 551 N N . THR A 1 74 ? -5.356 -36.001 38.312 1.00 47.50 74 THR A N 1
ATOM 552 C CA . THR A 1 74 ? -6.542 -36.599 37.668 1.00 47.50 74 THR A CA 1
ATOM 553 C C . THR A 1 74 ? -7.747 -35.650 37.577 1.00 47.50 74 THR A C 1
ATOM 555 O O . THR A 1 74 ? -7.961 -34.824 38.463 1.00 47.50 74 THR A O 1
ATOM 558 N N . PRO A 1 75 ? -8.563 -35.745 36.505 1.00 49.53 75 PRO A N 1
ATOM 559 C CA . PRO A 1 75 ? -9.580 -34.745 36.164 1.00 49.53 75 PRO A CA 1
ATOM 560 C C . PRO A 1 75 ? -10.875 -34.789 36.999 1.00 49.53 75 PRO A C 1
ATOM 562 O O . PRO A 1 75 ? -11.856 -34.181 36.581 1.00 49.53 75 PRO A O 1
ATOM 565 N N . ASN A 1 76 ? -10.921 -35.493 38.139 1.00 47.34 76 ASN A N 1
ATOM 566 C CA . ASN A 1 76 ? -12.169 -35.662 38.899 1.00 47.34 76 ASN A CA 1
ATOM 567 C C . ASN A 1 76 ? -12.084 -35.411 40.415 1.00 47.34 76 ASN A C 1
ATOM 569 O O . ASN A 1 76 ? -13.034 -35.735 41.122 1.00 47.34 76 ASN A O 1
ATOM 573 N N . GLU A 1 77 ? -11.014 -34.791 40.916 1.00 44.69 77 GLU A N 1
ATOM 574 C CA . GLU A 1 77 ? -10.993 -34.265 42.286 1.00 44.69 77 GLU A CA 1
ATOM 575 C C . GLU A 1 77 ? -11.179 -32.745 42.283 1.00 44.69 77 GLU A C 1
ATOM 577 O O . GLU A 1 77 ? -10.413 -31.988 41.682 1.00 44.69 77 GLU A O 1
ATOM 582 N N . VAL A 1 78 ? -12.237 -32.294 42.955 1.00 51.78 78 VAL A N 1
ATOM 583 C CA . VAL A 1 78 ? -12.406 -30.896 43.349 1.00 51.78 78 VAL A CA 1
ATOM 584 C C . VAL A 1 78 ? -11.355 -30.576 44.407 1.00 51.78 78 VAL A C 1
ATOM 586 O O . VAL A 1 78 ? -11.241 -31.271 45.410 1.00 51.78 78 VAL A O 1
ATOM 589 N N . ASN A 1 79 ? -10.571 -29.529 44.161 1.00 43.25 79 ASN A N 1
ATOM 590 C CA . ASN A 1 79 ? -9.545 -29.044 45.075 1.00 43.25 79 ASN A CA 1
ATOM 591 C C . ASN A 1 79 ? -10.202 -28.492 46.354 1.00 43.25 79 ASN A C 1
ATOM 593 O O . ASN A 1 79 ? -10.538 -27.308 46.419 1.00 43.25 79 ASN A O 1
ATOM 597 N N . ASP A 1 80 ? -10.370 -29.342 47.364 1.00 44.66 80 ASP A N 1
ATOM 598 C CA . ASP A 1 80 ? -10.960 -29.021 48.674 1.00 44.66 80 ASP A CA 1
ATOM 599 C C . ASP A 1 80 ? -10.020 -28.191 49.576 1.00 44.66 80 ASP A C 1
ATOM 601 O O . ASP A 1 80 ? -10.070 -28.244 50.800 1.00 44.66 80 ASP A O 1
ATOM 605 N N . SER A 1 81 ? -9.112 -27.402 48.998 1.00 46.03 81 SER A N 1
ATOM 606 C CA . SER A 1 81 ? -8.096 -26.664 49.765 1.00 46.03 81 SER A CA 1
ATOM 607 C C . SER A 1 81 ? -7.907 -25.210 49.329 1.00 46.03 81 SER A C 1
ATOM 609 O O . SER A 1 81 ? -6.867 -24.610 49.594 1.00 46.03 81 SER A O 1
ATOM 611 N N . LEU A 1 82 ? -8.921 -24.594 48.706 1.00 47.00 82 LEU A N 1
ATOM 612 C CA . LEU A 1 82 ? -8.936 -23.133 48.515 1.00 47.00 82 LEU A CA 1
ATOM 613 C C . LEU A 1 82 ? -9.386 -22.363 49.775 1.00 47.00 82 LEU A C 1
ATOM 615 O O . LEU A 1 82 ? -9.141 -21.162 49.874 1.00 47.00 82 LEU A O 1
ATOM 619 N N . PHE A 1 83 ? -9.980 -23.036 50.763 1.00 42.75 83 PHE A N 1
ATOM 620 C CA . PHE A 1 83 ? -10.218 -22.495 52.102 1.00 42.75 83 PHE A CA 1
ATOM 621 C C . PHE A 1 83 ? -9.780 -23.544 53.120 1.00 42.75 83 PHE A C 1
ATOM 623 O O . PHE A 1 83 ? -10.352 -24.623 53.176 1.00 42.75 83 PHE A O 1
ATOM 630 N N . GLY A 1 84 ? -8.686 -23.246 53.820 1.00 37.78 84 GLY A N 1
ATOM 631 C CA . GLY A 1 84 ? -7.934 -24.220 54.599 1.00 37.78 84 GLY A CA 1
ATOM 632 C C . GLY A 1 84 ? -8.696 -24.833 55.768 1.00 37.78 84 GLY A C 1
ATOM 633 O O . GLY A 1 84 ? -9.474 -24.155 56.436 1.00 37.78 84 GLY A O 1
ATOM 634 N N . ASP A 1 85 ? -8.351 -26.087 56.039 1.00 34.66 85 ASP A N 1
ATOM 635 C CA . ASP A 1 85 ? -8.498 -26.737 57.333 1.00 34.66 85 ASP A CA 1
ATOM 636 C C . ASP A 1 85 ? -7.151 -27.402 57.664 1.00 34.66 85 ASP A C 1
ATOM 638 O O . ASP A 1 85 ? -6.620 -28.176 56.868 1.00 34.66 85 ASP A O 1
ATOM 642 N N . ASP A 1 86 ? -6.587 -27.069 58.825 1.00 38.06 86 ASP A N 1
ATOM 643 C CA . ASP A 1 86 ? -5.464 -27.773 59.451 1.00 38.06 86 ASP A CA 1
ATOM 644 C C . ASP A 1 86 ? -5.931 -28.149 60.871 1.00 38.06 86 ASP A C 1
ATOM 646 O O . ASP A 1 86 ? -6.463 -27.283 61.582 1.00 38.06 86 ASP A O 1
ATOM 650 N N . PRO A 1 87 ? -5.829 -29.417 61.306 1.00 52.47 87 PRO A N 1
ATOM 651 C CA . PRO A 1 87 ? -6.435 -29.859 62.549 1.00 52.47 87 PRO A CA 1
ATOM 652 C C . PRO A 1 87 ? -5.485 -29.685 63.743 1.00 52.47 87 PRO A C 1
ATOM 654 O O . PRO A 1 87 ? -4.312 -30.045 63.706 1.00 52.47 87 PRO A O 1
ATOM 657 N N . THR A 1 88 ? -6.071 -29.255 64.863 1.00 53.25 88 THR A N 1
ATOM 658 C CA . THR A 1 88 ? -5.545 -29.241 66.245 1.00 53.25 88 THR A CA 1
ATOM 659 C C . THR A 1 88 ? -4.689 -28.033 66.663 1.00 53.25 88 THR A C 1
ATOM 661 O O . THR A 1 88 ? -3.466 -28.027 66.600 1.00 53.25 88 THR A O 1
ATOM 664 N N . GLY A 1 89 ? -5.357 -27.016 67.222 1.00 31.78 89 GLY A N 1
ATOM 665 C CA . GLY A 1 89 ? -4.702 -25.882 67.872 1.00 31.78 89 GLY A CA 1
ATOM 666 C C . GLY A 1 89 ? -5.629 -25.124 68.822 1.00 31.78 89 GLY A C 1
ATOM 667 O O . GLY A 1 89 ? -6.527 -24.403 68.403 1.00 31.78 89 GLY A O 1
ATOM 668 N N . THR A 1 90 ? -5.380 -25.285 70.118 1.00 37.97 90 THR A N 1
ATOM 669 C CA . THR A 1 90 ? -5.831 -24.418 71.212 1.00 37.97 90 THR A CA 1
ATOM 670 C C . THR A 1 90 ? -5.551 -22.939 70.905 1.00 37.97 90 THR A C 1
ATOM 672 O O . THR A 1 90 ? -4.403 -22.590 70.647 1.00 37.97 90 THR A O 1
ATOM 675 N N . PHE A 1 91 ? -6.548 -22.054 71.040 1.00 30.22 91 PHE A N 1
ATOM 676 C CA . PHE A 1 91 ? -6.340 -20.600 71.143 1.00 30.22 91 PHE A CA 1
ATOM 677 C C . PHE A 1 91 ? -7.201 -19.973 72.258 1.00 30.22 91 PHE A C 1
ATOM 679 O O . PHE A 1 91 ? -8.354 -20.374 72.436 1.00 30.22 91 PHE A O 1
ATOM 686 N N . PRO A 1 92 ? -6.669 -18.981 73.004 1.00 42.25 92 PRO A N 1
ATOM 687 C CA . PRO A 1 92 ? -7.428 -18.155 73.939 1.00 42.25 92 PRO A CA 1
ATOM 688 C C . PRO A 1 92 ? -8.174 -16.995 73.236 1.00 42.25 92 PRO A C 1
ATOM 690 O O . PRO A 1 92 ? -7.877 -16.628 72.103 1.00 42.25 92 PRO A O 1
ATOM 693 N N . SER A 1 93 ? -9.149 -16.430 73.959 1.00 38.94 93 SER A N 1
ATOM 694 C CA . SER A 1 93 ? -10.094 -15.340 73.623 1.00 38.94 93 SER A CA 1
ATOM 695 C C . SER A 1 93 ? -9.459 -1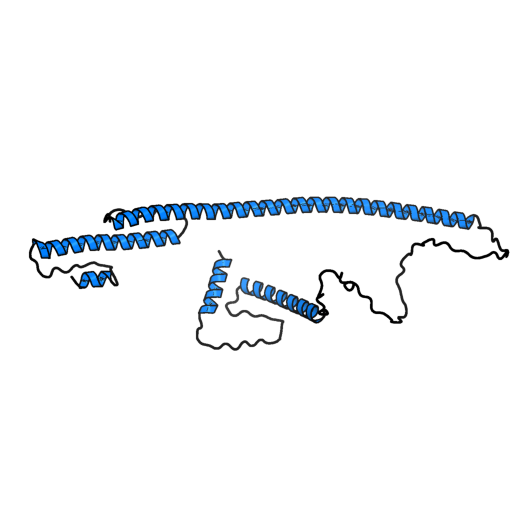4.051 73.053 1.00 38.94 93 SER A C 1
ATOM 697 O O . SER A 1 93 ? -8.333 -13.738 73.424 1.00 38.94 93 SER A O 1
ATOM 699 N N . LEU A 1 94 ? -10.130 -13.202 72.254 1.00 34.59 94 LEU A N 1
ATOM 700 C CA . LEU A 1 94 ? -11.221 -12.288 72.659 1.00 34.59 94 LEU A CA 1
ATOM 701 C C . LEU A 1 94 ? -11.811 -11.526 71.440 1.00 34.59 94 LEU A C 1
ATOM 703 O O . LEU A 1 94 ? -11.056 -10.959 70.657 1.00 34.59 94 LEU A O 1
ATOM 707 N N . GLY A 1 95 ? -13.147 -11.389 71.397 1.00 34.34 95 GLY A N 1
ATOM 708 C CA . GLY A 1 95 ? -13.858 -10.190 70.909 1.00 34.34 95 GLY A CA 1
ATOM 709 C C . GLY A 1 95 ? -14.478 -10.212 69.499 1.00 34.34 95 GLY A C 1
ATOM 710 O O . GLY A 1 95 ? -13.783 -9.981 68.520 1.00 34.34 95 GLY A O 1
ATOM 711 N N . GLY A 1 96 ? -15.812 -10.345 69.400 1.00 31.16 96 GLY A N 1
ATOM 712 C CA . GLY A 1 96 ? -16.564 -9.999 68.175 1.00 31.16 96 GLY A CA 1
ATOM 713 C C . GLY A 1 96 ? -17.808 -10.850 67.907 1.00 31.16 96 GLY A C 1
ATOM 714 O O . GLY A 1 96 ? -17.756 -11.842 67.200 1.00 31.16 96 GLY A O 1
ATOM 715 N N . ARG A 1 97 ? -18.931 -10.458 68.506 1.00 36.91 97 ARG A N 1
ATOM 716 C CA . ARG A 1 97 ? -20.216 -11.166 68.647 1.00 36.91 97 ARG A CA 1
ATOM 717 C C . ARG A 1 97 ? -20.953 -11.400 67.306 1.00 36.91 97 ARG A C 1
ATOM 719 O O . ARG A 1 97 ? -21.318 -10.435 66.642 1.00 36.91 97 ARG A O 1
ATOM 726 N N . VAL A 1 98 ? -21.249 -12.664 66.970 1.00 36.47 98 VAL A N 1
ATOM 727 C CA . VAL A 1 98 ? -22.113 -13.090 65.843 1.00 36.47 98 VAL A CA 1
ATOM 728 C C . VAL A 1 98 ? -23.346 -13.830 66.376 1.00 36.47 98 VAL A C 1
ATOM 730 O O . VAL A 1 98 ? -23.246 -14.715 67.224 1.00 36.47 98 VAL A O 1
ATOM 733 N N . LEU A 1 99 ? -24.517 -13.421 65.883 1.00 35.75 99 LEU A N 1
ATOM 734 C CA . LEU A 1 99 ? -25.843 -13.975 66.168 1.00 35.75 99 LEU A CA 1
ATOM 735 C C . LEU A 1 99 ? -26.028 -15.347 65.498 1.00 35.75 99 LEU A C 1
ATOM 737 O O . LEU A 1 99 ? -25.794 -15.485 64.301 1.00 35.75 99 LEU A O 1
ATOM 741 N N . SER A 1 100 ? -26.486 -16.341 66.265 1.00 35.69 100 SER A N 1
ATOM 742 C CA . SER A 1 100 ? -26.753 -17.710 65.798 1.00 35.69 100 SER A CA 1
ATOM 743 C C . SER A 1 100 ? -28.248 -18.046 65.813 1.00 35.69 100 SER A C 1
ATOM 745 O O . SER A 1 100 ? -28.988 -17.639 66.706 1.00 35.69 100 SER A O 1
ATOM 747 N N . ARG A 1 101 ? -28.660 -18.814 64.800 1.00 35.47 101 ARG A N 1
ATOM 748 C CA . ARG A 1 101 ? -30.009 -19.318 64.486 1.00 35.47 101 ARG A CA 1
ATOM 749 C C . ARG A 1 101 ? -30.167 -20.757 65.020 1.00 35.47 101 ARG A C 1
ATOM 751 O O . ARG A 1 101 ? -29.259 -21.543 64.759 1.00 35.47 101 ARG A O 1
ATOM 758 N N . PRO A 1 102 ? -31.262 -21.158 65.702 1.00 39.06 102 PRO A N 1
ATOM 759 C CA . PRO A 1 102 ? -31.363 -22.512 66.251 1.00 39.06 102 PRO A CA 1
ATOM 760 C C . PRO A 1 102 ? -32.065 -23.507 65.306 1.00 39.06 102 PRO A C 1
ATOM 762 O O . PRO A 1 102 ? -33.067 -23.187 64.665 1.00 39.06 102 PRO A O 1
ATOM 765 N N . GLN A 1 103 ? -31.515 -24.726 65.245 1.00 35.25 103 GLN A N 1
ATOM 766 C CA . GLN A 1 103 ? -32.065 -25.938 64.625 1.00 35.25 103 GLN A CA 1
ATOM 767 C C . GLN A 1 103 ? -32.810 -26.778 65.678 1.00 35.25 103 GLN A C 1
ATOM 769 O O . GLN A 1 103 ? -32.308 -26.990 66.778 1.00 35.25 103 GLN A O 1
ATOM 774 N N . LEU A 1 104 ? -33.990 -27.285 65.311 1.00 34.00 104 LEU A N 1
ATOM 775 C CA . LEU A 1 104 ? -34.774 -28.268 66.062 1.00 34.00 104 LEU A CA 1
ATOM 776 C C . LEU A 1 104 ? -34.386 -29.684 65.609 1.00 34.00 104 LEU A C 1
ATOM 778 O O . LEU A 1 104 ? -34.697 -30.065 64.482 1.00 34.00 104 LEU A O 1
ATOM 782 N N . GLN A 1 105 ? -33.770 -30.469 66.496 1.00 34.59 105 GLN A N 1
ATOM 783 C CA . GLN A 1 105 ? -33.637 -31.923 66.366 1.00 34.59 105 GLN A CA 1
ATOM 784 C C . GLN A 1 105 ? -34.269 -32.581 67.600 1.00 34.59 105 GLN A C 1
ATOM 786 O O . GLN A 1 105 ? -34.170 -32.086 68.721 1.00 34.59 105 GLN A O 1
ATOM 791 N N . ARG A 1 106 ? -34.985 -33.671 67.344 1.00 41.22 106 ARG A N 1
ATOM 792 C CA . ARG A 1 106 ? -35.945 -34.348 68.212 1.00 41.22 106 ARG A CA 1
ATOM 793 C C . ARG A 1 106 ? -35.372 -35.700 68.636 1.00 41.22 106 ARG A C 1
ATOM 795 O O . ARG A 1 106 ? -35.190 -36.538 67.770 1.00 41.22 106 ARG A O 1
ATOM 802 N N . GLU A 1 107 ? -35.166 -35.894 69.934 1.00 30.33 107 GLU A N 1
ATOM 803 C CA . GLU A 1 107 ? -35.029 -37.160 70.689 1.00 30.33 107 GLU A CA 1
ATOM 804 C C . GLU A 1 107 ? -35.015 -36.715 72.171 1.00 30.33 107 GLU A C 1
ATOM 806 O O . GLU A 1 107 ? -34.374 -35.725 72.491 1.00 30.33 107 GLU A O 1
ATOM 811 N N . GLY A 1 108 ? -35.755 -37.235 73.147 1.00 42.44 108 GLY A N 1
ATOM 812 C CA . GLY A 1 108 ? -36.340 -38.550 73.342 1.00 42.44 108 GLY A CA 1
ATOM 813 C C . GLY A 1 108 ? -35.853 -39.067 74.700 1.00 42.44 108 GLY A C 1
ATOM 814 O O . GLY A 1 108 ? -35.057 -39.995 74.720 1.00 42.44 108 GLY A O 1
ATOM 815 N N . THR A 1 109 ? -36.290 -38.476 75.826 1.00 35.31 109 THR A N 1
ATOM 816 C CA . THR A 1 109 ? -35.937 -38.994 77.165 1.00 35.31 109 THR A CA 1
ATOM 817 C C . THR A 1 109 ? -37.063 -38.834 78.181 1.00 35.31 109 THR A C 1
ATOM 819 O O . THR A 1 109 ? -37.831 -37.876 78.161 1.00 35.31 109 THR A O 1
ATOM 822 N N . GLN A 1 110 ? -37.145 -39.866 79.017 1.00 37.53 110 GLN A N 1
ATOM 823 C CA . GLN A 1 110 ? -38.154 -40.221 80.001 1.00 37.53 110 GLN A CA 1
ATOM 824 C C . GLN A 1 110 ? -38.514 -39.139 81.016 1.00 37.53 110 GLN A C 1
ATOM 826 O O . GLN A 1 110 ? -37.716 -38.284 81.384 1.00 37.53 110 GLN A O 1
ATOM 831 N N . ALA A 1 111 ? -39.748 -39.295 81.493 1.00 43.75 111 ALA A N 1
ATOM 832 C CA . ALA A 1 111 ? -40.336 -38.650 82.645 1.00 43.75 111 ALA A CA 1
ATOM 833 C C . ALA A 1 111 ? -39.390 -38.595 83.852 1.00 43.75 111 ALA A C 1
ATOM 835 O O . ALA A 1 111 ? -38.931 -39.631 84.326 1.00 43.75 111 ALA A O 1
ATOM 836 N N . ASP A 1 112 ? -39.235 -37.396 84.408 1.00 31.53 112 ASP A N 1
ATOM 837 C CA . ASP A 1 112 ? -39.253 -37.237 85.853 1.00 31.53 112 ASP A CA 1
ATOM 838 C C . ASP A 1 112 ? -40.025 -35.967 86.221 1.00 31.53 112 ASP A C 1
ATOM 840 O O . ASP A 1 112 ? -39.905 -34.900 85.615 1.00 31.53 112 ASP A O 1
ATOM 844 N N . SER A 1 113 ? -40.915 -36.159 87.175 1.00 48.72 113 SER A N 1
ATOM 845 C CA . SER A 1 113 ? -41.861 -35.212 87.734 1.00 48.72 113 SER A CA 1
ATOM 846 C C . SER A 1 113 ? -41.184 -34.365 88.806 1.00 48.72 113 SER A C 1
ATOM 848 O O . SER A 1 113 ? -40.718 -34.903 89.804 1.00 48.72 113 SER A O 1
ATOM 850 N N . GLY A 1 114 ? -41.194 -33.038 88.660 1.00 34.44 114 GLY A N 1
ATOM 851 C CA . GLY A 1 114 ? -40.591 -32.163 89.667 1.00 34.44 114 GLY A CA 1
ATOM 852 C C . GLY A 1 114 ? -40.839 -30.677 89.446 1.00 34.44 114 GLY A C 1
ATOM 853 O O . GLY A 1 114 ? -39.953 -29.960 89.012 1.00 34.44 114 GLY A O 1
ATOM 854 N N . SER A 1 115 ? -42.063 -30.235 89.746 1.00 43.53 115 SER A N 1
ATOM 855 C CA . SER A 1 115 ? -42.393 -28.938 90.358 1.00 43.53 115 SER A CA 1
ATOM 856 C C . SER A 1 115 ? -41.348 -27.807 90.287 1.00 43.53 115 SER A C 1
ATOM 858 O O . SER A 1 115 ? -40.465 -27.734 91.137 1.00 43.53 115 SER A O 1
ATOM 860 N N . ALA A 1 116 ? -41.578 -26.837 89.397 1.00 37.22 116 ALA A N 1
ATOM 861 C CA . ALA A 1 116 ? -41.567 -25.402 89.716 1.00 37.22 116 ALA A CA 1
ATOM 862 C C . ALA A 1 116 ? -42.053 -24.613 88.488 1.00 37.22 116 ALA A C 1
ATOM 864 O O . ALA A 1 116 ? -41.269 -24.104 87.690 1.00 37.22 116 ALA A O 1
ATOM 865 N N . GLY A 1 117 ? -43.373 -24.529 88.319 1.00 41.50 117 GLY A N 1
ATOM 866 C CA . GLY A 1 117 ? -43.964 -23.497 87.477 1.00 41.50 117 GLY A CA 1
ATOM 867 C C . GLY A 1 117 ? -43.777 -22.146 88.157 1.00 41.50 117 GLY A C 1
ATOM 868 O O . GLY A 1 117 ? -44.596 -21.763 88.987 1.00 41.50 117 GLY A O 1
ATOM 869 N N . SER A 1 118 ? -42.705 -21.433 87.819 1.00 57.16 118 SER A N 1
ATOM 870 C CA . SER A 1 118 ? -42.716 -19.978 87.948 1.00 57.16 118 SER A CA 1
ATOM 871 C C . SER A 1 118 ? -43.682 -19.461 86.882 1.00 57.16 118 SER A C 1
ATOM 873 O O . SER A 1 118 ? -43.497 -19.799 85.709 1.00 57.16 118 SER A O 1
ATOM 875 N N . PRO A 1 119 ? -44.736 -18.715 87.246 1.00 49.19 119 PRO A N 1
ATOM 876 C CA . PRO A 1 119 ? -45.653 -18.181 86.254 1.00 49.19 119 PRO A CA 1
ATOM 877 C C . PRO A 1 119 ? -44.839 -17.269 85.336 1.00 49.19 119 PRO A C 1
ATOM 879 O O . PRO A 1 119 ? -44.115 -16.401 85.821 1.00 49.19 119 PRO A O 1
ATOM 882 N N . LEU A 1 120 ? -44.910 -17.498 84.023 1.00 52.66 120 LEU A N 1
ATOM 883 C CA . LEU A 1 120 ? -44.520 -16.494 83.036 1.00 52.66 120 LEU A CA 1
ATOM 884 C C . LEU A 1 120 ? -45.299 -15.234 83.414 1.00 52.66 120 LEU A C 1
ATOM 886 O O . LEU A 1 120 ? -46.519 -15.200 83.267 1.00 52.66 120 LEU A O 1
ATOM 890 N N . THR A 1 121 ? -44.628 -14.268 84.032 1.00 64.94 121 THR A N 1
ATOM 891 C CA . THR A 1 121 ? -45.250 -12.996 84.375 1.00 64.94 121 THR A CA 1
ATOM 892 C C . THR A 1 121 ? -45.675 -12.342 83.066 1.00 64.94 121 THR A C 1
ATOM 894 O O . THR A 1 121 ? -44.920 -12.378 82.093 1.00 64.94 121 THR A O 1
ATOM 897 N N . ASP A 1 122 ? -46.882 -11.775 83.018 1.00 66.19 122 ASP A N 1
ATOM 898 C CA . ASP A 1 122 ? -47.410 -11.063 81.839 1.00 66.19 122 ASP A CA 1
ATOM 899 C C . ASP A 1 122 ? -46.390 -10.050 81.286 1.00 66.19 122 ASP A C 1
ATOM 901 O O . ASP A 1 122 ? -46.208 -9.922 80.081 1.00 66.19 122 ASP A O 1
ATOM 905 N N . GLU A 1 123 ? -45.610 -9.444 82.181 1.00 74.56 123 GLU A N 1
ATOM 906 C CA . GLU A 1 123 ? -44.506 -8.524 81.897 1.00 74.56 123 GLU A CA 1
ATOM 907 C C . GLU A 1 123 ? -43.393 -9.126 81.008 1.00 74.56 123 GLU A C 1
ATOM 909 O O . GLU A 1 123 ? -42.821 -8.441 80.161 1.00 74.56 123 GLU A O 1
ATOM 914 N N . ALA A 1 124 ? -43.078 -10.421 81.150 1.00 74.69 124 ALA A N 1
ATOM 915 C CA . ALA A 1 124 ? -42.081 -11.095 80.313 1.00 74.69 124 ALA A CA 1
ATOM 916 C C . ALA A 1 124 ? -42.613 -11.386 78.900 1.00 74.69 124 ALA A C 1
ATOM 918 O O . ALA A 1 124 ? -41.837 -11.387 77.942 1.00 74.69 124 ALA A O 1
ATOM 919 N N . LEU A 1 125 ? -43.925 -11.616 78.764 1.00 78.94 125 LEU A N 1
ATOM 920 C CA . LEU A 1 125 ? -44.596 -11.754 77.470 1.00 78.94 125 LEU A CA 1
ATOM 921 C C . LEU A 1 125 ? -44.739 -10.390 76.778 1.00 78.94 125 LEU A C 1
ATOM 923 O O . LEU A 1 125 ? -44.473 -10.308 75.579 1.00 78.94 125 LEU A O 1
ATOM 927 N N . GLU A 1 126 ? -45.047 -9.328 77.529 1.00 80.31 126 GLU A N 1
ATOM 928 C CA . GLU A 1 126 ? -45.055 -7.936 77.052 1.00 80.31 126 GLU A CA 1
ATOM 929 C C . GLU A 1 126 ? -43.667 -7.493 76.573 1.00 80.31 126 GLU A C 1
ATOM 931 O O . GLU A 1 126 ? -43.528 -7.019 75.448 1.00 80.31 126 GLU A O 1
ATOM 936 N N . SER A 1 127 ? -42.610 -7.742 77.357 1.00 82.31 127 SER A N 1
ATOM 937 C CA . SER A 1 127 ? -41.229 -7.410 76.968 1.00 82.31 127 SER A CA 1
ATOM 938 C C . SER A 1 127 ? -40.769 -8.161 75.711 1.00 82.31 127 SER A C 1
ATOM 940 O O . SER A 1 127 ? -39.987 -7.644 74.907 1.00 82.31 127 SER A O 1
ATOM 942 N N . LEU A 1 128 ? -41.232 -9.400 75.521 1.00 84.38 128 LEU A N 1
ATOM 943 C CA . LEU A 1 128 ? -40.902 -10.197 74.341 1.00 84.38 128 LEU A CA 1
ATOM 944 C C . LEU A 1 128 ? -41.706 -9.737 73.116 1.00 84.38 128 LEU A C 1
ATOM 946 O O . LEU A 1 128 ? -41.139 -9.665 72.027 1.00 84.38 128 LEU A O 1
ATOM 950 N N . GLN A 1 129 ? -42.976 -9.353 73.290 1.00 84.94 129 GLN A N 1
ATOM 951 C CA . GLN A 1 129 ? -43.777 -8.700 72.248 1.00 84.94 129 GLN A CA 1
ATOM 952 C C . GLN A 1 129 ? -43.174 -7.364 71.808 1.00 84.94 129 GLN A C 1
ATOM 954 O O . GLN A 1 129 ? -43.046 -7.129 70.609 1.00 84.94 129 GLN A O 1
ATOM 959 N N . GLU A 1 130 ? -42.754 -6.522 72.753 1.00 86.75 130 GLU A N 1
ATOM 960 C CA . GLU A 1 130 ? -42.098 -5.241 72.477 1.00 86.75 130 GLU A CA 1
ATOM 961 C C . GLU A 1 130 ? -40.803 -5.444 71.682 1.00 86.75 130 GLU A C 1
ATOM 963 O O . GLU A 1 130 ? -40.606 -4.815 70.645 1.00 86.75 130 GLU A O 1
ATOM 968 N N . LYS A 1 131 ? -39.962 -6.408 72.079 1.00 88.75 131 LYS A N 1
ATOM 969 C CA . LYS A 1 131 ? -38.753 -6.760 71.317 1.00 88.75 131 LYS A CA 1
ATOM 970 C C . LYS A 1 131 ? -39.056 -7.274 69.915 1.00 88.75 131 LYS A C 1
ATOM 972 O O . LYS A 1 131 ? -38.300 -6.969 68.999 1.00 88.75 131 LYS A O 1
ATOM 977 N N . VAL A 1 132 ? -40.115 -8.064 69.732 1.00 90.50 132 VAL A N 1
ATOM 978 C CA . VAL A 1 132 ? -40.527 -8.546 68.403 1.00 90.50 132 VAL A CA 1
ATOM 979 C C . VAL A 1 132 ? -40.997 -7.381 67.529 1.00 90.50 132 VAL A C 1
ATOM 981 O O . VAL A 1 132 ? -40.604 -7.323 66.367 1.00 90.50 132 VAL A O 1
ATOM 984 N N . LEU A 1 133 ? -41.750 -6.428 68.086 1.00 92.06 133 LEU A N 1
ATOM 985 C CA . LEU A 1 133 ? -42.173 -5.195 67.409 1.00 92.06 133 LEU A CA 1
ATOM 986 C C . LEU A 1 133 ? -40.985 -4.302 67.026 1.00 92.06 133 LEU A C 1
ATOM 988 O O . LEU A 1 133 ? -40.895 -3.839 65.887 1.00 92.06 133 LEU A O 1
ATOM 992 N N . ASP A 1 134 ? -40.036 -4.101 67.939 1.00 91.31 134 ASP A N 1
ATOM 993 C CA . ASP A 1 134 ? -38.805 -3.355 67.665 1.00 91.31 134 ASP A CA 1
ATOM 994 C C . ASP A 1 134 ? -37.950 -4.052 66.601 1.00 91.31 134 ASP A C 1
ATOM 996 O O . ASP A 1 134 ? -37.406 -3.408 65.697 1.00 91.31 134 ASP A O 1
ATOM 1000 N N . GLN A 1 135 ? -37.863 -5.382 66.659 1.00 92.75 135 GLN A N 1
ATOM 1001 C CA . GLN A 1 135 ? -37.150 -6.171 65.664 1.00 92.75 135 GLN A CA 1
ATOM 1002 C C . GLN A 1 135 ? -37.841 -6.099 64.294 1.00 92.75 135 GLN A C 1
ATOM 1004 O O . GLN A 1 135 ? -37.161 -5.974 63.275 1.00 92.75 135 GLN A O 1
ATOM 1009 N N . GLU A 1 136 ? -39.172 -6.123 64.243 1.00 90.44 136 GLU A N 1
ATOM 1010 C CA . GLU A 1 136 ? -39.952 -5.958 63.015 1.00 90.44 136 GLU A CA 1
ATOM 1011 C C . GLU A 1 136 ? -39.737 -4.572 62.401 1.00 90.44 136 GLU A C 1
ATOM 1013 O O . GLU A 1 136 ? -39.498 -4.455 61.196 1.00 90.44 136 GLU A O 1
ATOM 1018 N N . LYS A 1 137 ? -39.711 -3.525 63.227 1.00 92.75 137 LYS A N 1
ATOM 1019 C CA . LYS A 1 137 ? -39.396 -2.161 62.794 1.00 92.75 137 LYS A CA 1
ATOM 1020 C C . LYS A 1 137 ? -37.973 -2.053 62.238 1.00 92.75 137 LYS A C 1
ATOM 1022 O O . LYS A 1 137 ? -37.775 -1.455 61.181 1.00 92.75 137 LYS A O 1
ATOM 1027 N N . GLY A 1 138 ? -36.996 -2.688 62.889 1.00 93.69 138 GLY A N 1
ATOM 1028 C CA . GLY A 1 138 ? -35.615 -2.753 62.403 1.00 93.69 138 GLY A CA 1
ATOM 1029 C C . GLY A 1 138 ? -35.490 -3.491 61.066 1.00 93.69 138 GLY A C 1
ATOM 1030 O O . GLY A 1 138 ? -34.830 -3.006 60.149 1.00 93.69 138 GLY A O 1
ATOM 1031 N N . ILE A 1 139 ? -36.178 -4.628 60.914 1.00 93.38 139 ILE A N 1
ATOM 1032 C CA . ILE A 1 139 ? -36.214 -5.388 59.654 1.00 93.38 139 ILE A CA 1
ATOM 1033 C C . ILE A 1 139 ? -36.904 -4.581 58.549 1.00 93.38 139 ILE A C 1
ATOM 1035 O O . ILE A 1 139 ? -36.467 -4.628 57.402 1.00 93.38 139 ILE A O 1
ATOM 1039 N N . SER A 1 140 ? -37.958 -3.834 58.880 1.00 92.19 140 SER A N 1
ATOM 1040 C CA . SER A 1 140 ? -38.680 -2.979 57.931 1.00 92.19 140 SER A CA 1
ATOM 1041 C C . SER A 1 140 ? -37.779 -1.871 57.386 1.00 92.19 140 SER A C 1
ATOM 1043 O O . SER A 1 140 ? -37.653 -1.737 56.172 1.00 92.19 140 SER A O 1
ATOM 1045 N N . SER A 1 141 ? -37.068 -1.169 58.274 1.00 94.56 141 SER A N 1
ATOM 1046 C CA . SER A 1 141 ? -36.072 -0.157 57.898 1.00 94.56 141 SER A CA 1
ATOM 1047 C C . SER A 1 141 ? -34.951 -0.757 57.044 1.00 94.56 141 SER A C 1
ATOM 1049 O O . SER A 1 141 ? -34.612 -0.222 55.994 1.00 94.56 141 SER A O 1
ATOM 1051 N N . ALA A 1 142 ? -34.411 -1.915 57.443 1.00 92.44 142 ALA A N 1
ATOM 1052 C CA . ALA A 1 142 ? -33.353 -2.588 56.690 1.00 92.44 142 ALA A CA 1
ATOM 1053 C C . ALA A 1 142 ? -33.822 -3.044 55.296 1.00 92.44 142 ALA A C 1
ATOM 1055 O O . ALA A 1 142 ? -33.068 -2.977 54.327 1.00 92.44 142 ALA A O 1
ATOM 1056 N N . ARG A 1 143 ? -35.074 -3.500 55.161 1.00 94.44 143 ARG A N 1
ATOM 1057 C CA . ARG A 1 143 ? -35.663 -3.842 53.857 1.00 94.44 143 ARG A CA 1
ATOM 1058 C C . ARG A 1 143 ? -35.793 -2.616 52.966 1.00 94.44 143 ARG A C 1
ATOM 1060 O O . ARG A 1 143 ? -35.480 -2.713 51.785 1.00 94.44 143 ARG A O 1
ATOM 1067 N N . GLU A 1 144 ? -36.213 -1.486 53.521 1.00 95.00 144 GLU A N 1
ATOM 1068 C CA . GLU A 1 144 ? -36.339 -0.229 52.783 1.00 95.00 144 GLU A CA 1
ATOM 1069 C C . GLU A 1 144 ? -34.972 0.264 52.274 1.00 95.00 144 GLU A C 1
ATOM 1071 O O . GLU A 1 144 ? -34.812 0.599 51.095 1.00 95.00 144 GLU A O 1
ATOM 1076 N N . GLU A 1 145 ? -33.934 0.171 53.106 1.00 95.31 145 GLU A N 1
ATOM 1077 C CA . GLU A 1 145 ? -32.554 0.439 52.692 1.00 95.31 145 GLU A CA 1
ATOM 1078 C C . GLU A 1 145 ? -32.101 -0.501 51.569 1.00 95.31 145 GLU A C 1
ATOM 1080 O O . GLU A 1 145 ? -31.610 -0.036 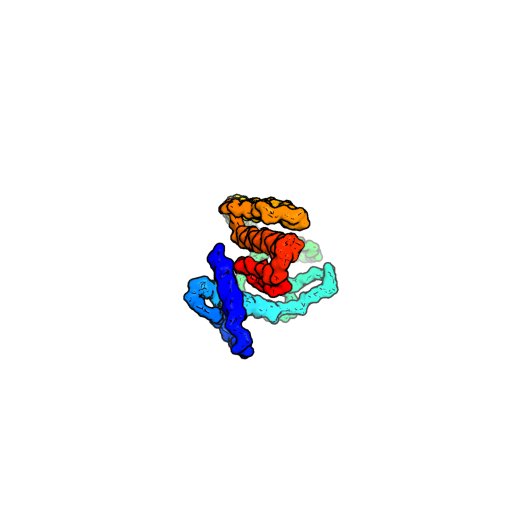50.543 1.00 95.31 145 GLU A O 1
ATOM 1085 N N . ILE A 1 146 ? -32.340 -1.810 51.686 1.00 95.44 146 ILE A N 1
ATOM 1086 C CA . ILE A 1 146 ? -32.010 -2.770 50.620 1.00 95.44 146 ILE A CA 1
ATOM 1087 C C . ILE A 1 146 ? -32.772 -2.441 49.329 1.00 95.44 146 ILE A C 1
ATOM 1089 O O . ILE A 1 146 ? -32.203 -2.548 48.241 1.00 95.44 146 ILE A O 1
ATOM 1093 N N . THR A 1 147 ? -34.035 -2.010 49.409 1.00 96.25 147 THR A N 1
ATOM 1094 C CA . THR A 1 147 ? -34.792 -1.604 48.214 1.00 96.25 147 THR A CA 1
ATOM 1095 C C . THR A 1 147 ? -34.219 -0.351 47.559 1.00 96.25 147 THR A C 1
ATOM 1097 O O . THR A 1 147 ? -34.098 -0.314 46.337 1.00 96.25 147 THR A O 1
ATOM 1100 N N . SER A 1 148 ? -33.781 0.640 48.337 1.00 96.31 148 SER A N 1
ATOM 1101 C CA . SER A 1 148 ? -33.164 1.847 47.773 1.00 96.31 148 SER A CA 1
ATOM 1102 C C . SER A 1 148 ? -31.778 1.565 47.184 1.00 96.31 148 SER A C 1
ATOM 1104 O O . SER A 1 148 ? -31.488 1.996 46.069 1.00 96.31 148 SER A O 1
ATOM 1106 N N . VAL A 1 149 ? -30.953 0.764 47.866 1.00 97.00 149 VAL A N 1
ATOM 1107 C CA . VAL A 1 149 ? -29.635 0.342 47.369 1.00 97.00 149 VAL A CA 1
ATOM 1108 C C . VAL A 1 149 ? -29.772 -0.526 46.119 1.00 97.00 149 VAL A C 1
ATOM 1110 O O . VAL A 1 149 ? -29.035 -0.333 45.158 1.00 97.00 149 VAL A O 1
ATOM 1113 N N . SER A 1 150 ? -30.726 -1.461 46.084 1.00 95.88 150 SER A N 1
ATOM 1114 C CA . SER A 1 150 ? -30.957 -2.292 44.893 1.00 95.88 150 SER A CA 1
ATOM 1115 C C . SER A 1 150 ? -31.471 -1.481 43.703 1.00 95.88 150 SER A C 1
ATOM 1117 O O . SER A 1 150 ? -31.034 -1.735 42.581 1.00 95.88 150 SER A O 1
ATOM 1119 N N . ALA A 1 151 ? -32.314 -0.468 43.931 1.00 95.75 151 ALA A N 1
ATOM 1120 C CA . ALA A 1 151 ? -32.729 0.467 42.888 1.00 95.75 151 ALA A CA 1
ATOM 1121 C C . ALA A 1 151 ? -31.541 1.278 42.339 1.00 95.75 151 ALA A C 1
ATOM 1123 O O . ALA A 1 151 ? -31.366 1.355 41.124 1.00 95.75 151 ALA A O 1
ATOM 1124 N N . GLN A 1 152 ? -30.677 1.804 43.215 1.00 96.38 152 GLN A N 1
ATOM 1125 C CA . GLN A 1 152 ? -29.457 2.515 42.806 1.00 96.38 152 GLN A CA 1
ATOM 1126 C C . GLN A 1 152 ? -28.492 1.617 42.025 1.00 96.38 152 GLN A C 1
ATOM 1128 O O . GLN A 1 152 ? -27.897 2.047 41.040 1.00 96.38 152 GLN A O 1
ATOM 1133 N N . LEU A 1 153 ? -28.336 0.358 42.438 1.00 97.50 153 LEU A N 1
ATOM 1134 C CA . LEU A 1 153 ? -27.464 -0.599 41.758 1.00 97.50 153 LEU A CA 1
ATOM 1135 C C . LEU A 1 153 ? -28.004 -0.930 40.358 1.00 97.50 153 LEU A C 1
ATOM 1137 O O . LEU A 1 153 ? -27.228 -1.018 39.408 1.00 97.50 153 LEU A O 1
ATOM 1141 N N . LEU A 1 154 ? -29.327 -1.055 40.206 1.00 97.06 154 LEU A N 1
ATOM 1142 C CA . LEU A 1 154 ? -29.965 -1.246 38.902 1.00 97.06 154 LEU A CA 1
ATOM 1143 C C . LEU A 1 154 ? -29.712 -0.050 37.969 1.00 97.06 154 LEU A C 1
ATOM 1145 O O . LEU A 1 154 ? -29.321 -0.254 36.822 1.00 97.06 154 LEU A O 1
ATOM 1149 N N . GLU A 1 155 ? -29.868 1.178 38.468 1.00 96.44 155 GLU A N 1
ATOM 1150 C CA . GLU A 1 155 ? -29.586 2.401 37.704 1.00 96.44 155 GLU A CA 1
ATOM 1151 C C . GLU A 1 155 ? -28.106 2.483 37.309 1.00 96.44 155 GLU A C 1
ATOM 1153 O O . GLU A 1 155 ? -27.769 2.734 36.150 1.00 96.44 155 GLU A O 1
ATOM 1158 N N . GLN A 1 156 ? -27.199 2.203 38.249 1.00 97.00 156 GLN A N 1
ATOM 1159 C CA . GLN A 1 156 ? -25.768 2.195 37.966 1.00 97.00 156 GLN A CA 1
ATOM 1160 C C . GLN A 1 156 ? -25.416 1.148 36.901 1.00 97.00 156 GLN A C 1
ATOM 1162 O O . GLN A 1 156 ? -24.601 1.415 36.016 1.00 97.00 156 GLN A O 1
ATOM 1167 N N . LYS A 1 157 ? -26.036 -0.034 36.970 1.00 96.75 157 LYS A N 1
ATOM 1168 C CA . LYS A 1 157 ? -25.867 -1.093 35.976 1.00 96.75 157 LYS A CA 1
ATOM 1169 C C . LYS A 1 157 ? -26.352 -0.637 34.600 1.00 96.75 157 LYS A C 1
ATOM 1171 O O . LYS A 1 157 ? -25.629 -0.825 33.626 1.00 96.75 157 LYS A O 1
ATOM 1176 N N . GLU A 1 158 ? -27.521 -0.007 34.512 1.00 97.12 158 GLU A N 1
ATOM 1177 C CA . GLU A 1 158 ? -28.048 0.498 33.241 1.00 97.12 158 GLU A CA 1
ATOM 1178 C C . GLU A 1 158 ? -27.120 1.562 32.635 1.00 97.12 158 GLU A C 1
ATOM 1180 O O . GLU A 1 158 ? -26.770 1.493 31.455 1.00 97.12 158 GLU A O 1
ATOM 1185 N N . LEU A 1 159 ? -26.631 2.499 33.452 1.00 97.44 159 LEU A N 1
ATOM 1186 C CA . LEU A 1 159 ? -25.654 3.498 33.013 1.00 97.44 159 LEU A CA 1
ATOM 1187 C C . LEU A 1 159 ? -24.356 2.855 32.513 1.00 97.44 159 LEU A C 1
ATOM 1189 O O . LEU A 1 159 ? -23.797 3.298 31.507 1.00 97.44 159 LEU A O 1
ATOM 1193 N N . GLN A 1 160 ? -23.877 1.805 33.183 1.00 95.75 160 GLN A N 1
ATOM 1194 C CA . GLN A 1 160 ? -22.704 1.054 32.738 1.00 95.75 160 GLN A CA 1
ATOM 1195 C C . GLN A 1 160 ? -22.949 0.342 31.407 1.00 95.75 160 GLN A C 1
ATOM 1197 O O . GLN A 1 160 ? -22.095 0.416 30.526 1.00 95.75 160 GLN A O 1
ATOM 1202 N N . GLU A 1 161 ? -24.099 -0.306 31.228 1.00 96.31 161 GLU A N 1
ATOM 1203 C CA . GLU A 1 161 ? -24.453 -0.991 29.979 1.00 96.31 161 GLU A CA 1
ATOM 1204 C C . GLU A 1 161 ? -24.562 -0.005 28.808 1.00 96.31 161 GLU A C 1
ATOM 1206 O O . GLU A 1 161 ? -24.038 -0.258 27.715 1.00 96.31 161 GLU A O 1
ATOM 1211 N N . GLN A 1 162 ? -25.161 1.164 29.040 1.00 96.50 162 GLN A N 1
ATOM 1212 C CA . GLN A 1 162 ? -25.229 2.231 28.044 1.00 96.50 162 GLN A CA 1
ATOM 1213 C C . GLN A 1 162 ? -23.839 2.792 27.714 1.00 96.50 162 GLN A C 1
ATOM 1215 O O . GLN A 1 162 ? -23.505 2.975 26.540 1.00 96.50 162 GLN A O 1
ATOM 1220 N N . ALA A 1 163 ? -23.006 3.044 28.727 1.00 94.88 163 ALA A N 1
ATOM 1221 C CA . ALA A 1 163 ? -21.639 3.523 28.534 1.00 94.88 163 ALA A CA 1
ATOM 1222 C C . ALA A 1 163 ? -20.790 2.506 27.758 1.00 94.88 163 ALA A C 1
ATOM 1224 O O . ALA A 1 163 ? -20.074 2.879 26.827 1.00 94.88 163 ALA A O 1
ATOM 1225 N N . PHE A 1 164 ? -20.912 1.221 28.092 1.00 97.38 164 PHE A N 1
ATOM 1226 C CA . PHE A 1 164 ? -20.225 0.141 27.396 1.00 97.38 164 PHE A CA 1
ATOM 1227 C C . PHE A 1 164 ? -20.657 0.055 25.929 1.00 97.38 164 PHE A C 1
ATOM 1229 O O . PHE A 1 164 ? -19.808 0.010 25.041 1.00 97.38 164 PHE A O 1
ATOM 1236 N N . SER A 1 165 ? -21.963 0.137 25.660 1.00 97.06 165 SER A N 1
ATOM 1237 C CA . SER A 1 165 ? -22.507 0.111 24.296 1.00 97.06 165 SER A CA 1
ATOM 1238 C C . SER A 1 165 ? -21.965 1.251 23.430 1.00 97.06 165 SER A C 1
ATOM 1240 O O . SER A 1 165 ? -21.630 1.038 22.266 1.00 97.06 165 SER A O 1
ATOM 1242 N N . ARG A 1 166 ? -21.815 2.456 23.997 1.00 95.88 166 ARG A N 1
ATOM 1243 C CA . ARG A 1 166 ? -21.205 3.596 23.290 1.00 95.88 166 ARG A CA 1
ATOM 1244 C C . ARG A 1 166 ? -19.735 3.354 22.964 1.00 95.88 166 ARG A C 1
ATOM 1246 O O . ARG A 1 166 ? -19.308 3.624 21.847 1.00 95.88 166 ARG A O 1
ATOM 1253 N N . ILE A 1 167 ? -18.967 2.823 23.917 1.00 96.19 167 ILE A N 1
ATOM 1254 C CA . ILE A 1 167 ? -17.550 2.498 23.697 1.00 96.19 167 ILE A CA 1
ATOM 1255 C C . ILE A 1 167 ? -17.408 1.457 22.585 1.00 96.19 167 ILE A C 1
ATOM 1257 O O . ILE A 1 167 ? -16.522 1.583 21.739 1.00 96.19 167 ILE A O 1
ATOM 1261 N N . GLU A 1 168 ? -18.274 0.446 22.573 1.00 95.50 168 GLU A N 1
ATOM 1262 C CA . GLU A 1 168 ? -18.249 -0.596 21.552 1.00 95.50 168 GLU A CA 1
ATOM 1263 C C . GLU A 1 168 ? -18.583 -0.027 20.167 1.00 95.50 168 GLU A C 1
ATOM 1265 O O . GLU A 1 168 ? -17.854 -0.273 19.209 1.00 95.50 168 GLU A O 1
ATOM 1270 N N . GLN A 1 169 ? -19.600 0.831 20.069 1.00 96.44 169 GLN A N 1
ATOM 1271 C CA . GLN A 1 169 ? -19.933 1.533 18.824 1.00 96.44 169 GLN A CA 1
ATOM 1272 C C . GLN A 1 169 ? -18.771 2.395 18.314 1.00 96.44 169 GLN A C 1
ATOM 1274 O O . GLN A 1 169 ? -18.426 2.329 17.133 1.00 96.44 169 GLN A O 1
ATOM 1279 N N . ASP A 1 170 ? -18.113 3.154 19.192 1.00 96.31 170 ASP A N 1
ATOM 1280 C CA . ASP A 1 170 ? -16.958 3.977 18.823 1.00 96.31 170 ASP A CA 1
ATOM 1281 C C . ASP A 1 170 ? -15.768 3.132 18.354 1.00 96.31 170 ASP A C 1
ATOM 1283 O O . ASP A 1 170 ? -15.046 3.519 17.425 1.00 96.31 170 ASP A O 1
ATOM 1287 N N . ARG A 1 171 ? -15.541 1.976 18.992 1.00 97.31 171 ARG A N 1
ATOM 1288 C CA . ARG A 1 171 ? -14.507 1.017 18.585 1.00 97.31 171 ARG A CA 1
ATOM 1289 C C . ARG A 1 171 ? -14.807 0.437 17.213 1.00 97.31 171 ARG A C 1
ATOM 1291 O O . ARG A 1 171 ? -13.928 0.483 16.353 1.00 97.31 171 ARG A O 1
ATOM 1298 N N . VAL A 1 172 ? -16.030 -0.036 16.990 1.00 97.38 172 VAL A N 1
ATOM 1299 C CA . VAL A 1 172 ? -16.465 -0.571 15.695 1.00 97.38 172 VAL A CA 1
ATOM 1300 C C . VAL A 1 172 ? -16.322 0.495 14.612 1.00 97.38 172 VAL A C 1
ATOM 1302 O O . VAL A 1 172 ? -15.637 0.259 13.623 1.00 97.38 172 VAL A O 1
ATOM 1305 N N . ALA A 1 173 ? -16.807 1.716 14.841 1.00 96.62 173 ALA A N 1
ATOM 1306 C CA . ALA A 1 173 ? -16.694 2.804 13.871 1.00 96.62 173 ALA A CA 1
ATOM 1307 C C . ALA A 1 173 ? -15.237 3.208 13.574 1.00 96.62 173 ALA A C 1
ATOM 1309 O O . ALA A 1 173 ? -14.928 3.709 12.489 1.00 96.62 173 ALA A O 1
ATOM 1310 N N . ARG A 1 174 ? -14.307 3.057 14.529 1.00 96.56 174 ARG A N 1
ATOM 1311 C CA . ARG A 1 174 ? -12.866 3.232 14.265 1.00 96.56 174 ARG A CA 1
ATOM 1312 C C . ARG A 1 174 ? -12.326 2.102 13.399 1.00 96.56 174 ARG A C 1
ATOM 1314 O O . ARG A 1 174 ? -11.646 2.388 12.417 1.00 96.56 174 ARG A O 1
ATOM 1321 N N . LEU A 1 175 ? -12.633 0.857 13.751 1.00 96.94 175 LEU A N 1
ATOM 1322 C CA . LEU A 1 175 ? -12.175 -0.316 13.013 1.00 96.94 175 LEU A CA 1
ATOM 1323 C C . LEU A 1 175 ? -12.706 -0.321 11.583 1.00 96.94 175 LEU A C 1
ATOM 1325 O O . LEU A 1 175 ? -11.926 -0.533 10.668 1.00 96.94 175 LEU A O 1
ATOM 1329 N N . GLU A 1 176 ? -13.978 -0.001 11.365 1.00 96.25 176 GLU A N 1
ATOM 1330 C CA . GLU A 1 176 ? -14.568 0.115 10.028 1.00 96.25 176 GLU A CA 1
ATOM 1331 C C . GLU A 1 176 ? -13.856 1.168 9.176 1.00 96.25 176 GLU A C 1
ATOM 1333 O O . GLU A 1 176 ? -13.570 0.931 8.004 1.00 96.25 176 GLU A O 1
ATOM 1338 N N . ARG A 1 177 ? -13.505 2.319 9.766 1.00 95.44 177 ARG A N 1
ATOM 1339 C CA . ARG A 1 177 ? -12.745 3.362 9.064 1.00 95.44 177 ARG A CA 1
ATOM 1340 C C . ARG A 1 177 ? -11.346 2.898 8.685 1.00 95.44 177 ARG A C 1
ATOM 1342 O O . ARG A 1 177 ? -10.921 3.152 7.562 1.00 95.44 177 ARG A O 1
ATOM 1349 N N . GLU A 1 178 ? -10.627 2.252 9.597 1.00 94.31 178 GLU A N 1
ATOM 1350 C CA . GLU A 1 178 ? -9.288 1.724 9.309 1.00 94.31 178 GLU A CA 1
ATOM 1351 C C . GLU A 1 178 ? -9.343 0.592 8.280 1.00 94.31 178 GLU A C 1
ATOM 1353 O O . GLU A 1 178 ? -8.595 0.597 7.303 1.00 94.31 178 GLU A O 1
ATOM 1358 N N . LEU A 1 179 ? -10.290 -0.330 8.434 1.00 95.00 179 LEU A N 1
ATOM 1359 C CA . LEU A 1 179 ? -10.505 -1.428 7.502 1.00 95.00 179 LEU A CA 1
ATOM 1360 C C . LEU A 1 179 ? -10.817 -0.901 6.101 1.00 95.00 179 LEU A C 1
ATOM 1362 O O . LEU A 1 179 ? -10.210 -1.343 5.130 1.00 95.00 179 LEU A O 1
ATOM 1366 N N . TRP A 1 180 ? -11.698 0.095 5.993 1.00 91.06 180 TRP A N 1
ATOM 1367 C CA . TRP A 1 180 ? -12.028 0.713 4.715 1.00 91.06 180 TRP A CA 1
ATOM 1368 C C . TRP A 1 180 ? -10.822 1.410 4.073 1.00 91.06 180 TRP A C 1
ATOM 1370 O O . TRP A 1 180 ? -10.623 1.284 2.864 1.00 91.06 180 TRP A O 1
ATOM 1380 N N . LYS A 1 181 ? -9.976 2.097 4.857 1.00 89.75 181 LYS A N 1
ATOM 1381 C CA . LYS A 1 181 ? -8.726 2.687 4.344 1.00 89.75 181 LYS A CA 1
ATOM 1382 C C . LYS A 1 181 ? -7.801 1.615 3.774 1.00 89.75 181 LYS A C 1
ATOM 1384 O O . LYS A 1 181 ? -7.366 1.749 2.633 1.00 89.75 181 LYS A O 1
ATOM 1389 N N . HIS A 1 182 ? -7.537 0.552 4.536 1.00 88.75 182 HIS A N 1
ATOM 1390 C CA . HIS A 1 182 ? -6.670 -0.541 4.093 1.00 88.75 182 HIS A CA 1
ATOM 1391 C C . HIS A 1 182 ? -7.241 -1.272 2.877 1.00 88.75 182 HIS A C 1
ATOM 1393 O O . HIS A 1 182 ? -6.512 -1.566 1.935 1.00 88.75 182 HIS A O 1
ATOM 1399 N N . GLN A 1 183 ? -8.549 -1.523 2.851 1.00 89.31 183 GLN A N 1
ATOM 1400 C CA . GLN A 1 183 ? -9.209 -2.157 1.716 1.00 89.31 183 GLN A CA 1
ATOM 1401 C C . GLN A 1 183 ? -9.100 -1.300 0.452 1.00 89.31 183 GLN A C 1
ATOM 1403 O O . GLN A 1 183 ? -8.761 -1.813 -0.612 1.00 89.31 183 GLN A O 1
ATOM 1408 N N . LYS A 1 184 ? -9.335 0.009 0.570 1.00 88.31 184 LYS A N 1
ATOM 1409 C CA . LYS A 1 184 ? -9.223 0.941 -0.553 1.00 88.31 184 LYS A CA 1
ATOM 1410 C C . LYS A 1 184 ? -7.784 1.069 -1.059 1.00 88.31 184 LYS A C 1
ATOM 1412 O O . LYS A 1 184 ? -7.575 1.117 -2.270 1.00 88.31 184 LYS A O 1
ATOM 1417 N N . ALA A 1 185 ? -6.803 1.098 -0.156 1.00 83.88 185 ALA A N 1
ATOM 1418 C CA . ALA A 1 185 ? -5.386 1.072 -0.517 1.00 83.88 185 ALA A CA 1
ATOM 1419 C C . ALA A 1 185 ? -5.031 -0.228 -1.256 1.00 83.88 185 ALA A C 1
ATOM 1421 O O . ALA A 1 185 ? -4.447 -0.184 -2.336 1.00 83.88 185 ALA A O 1
ATOM 1422 N N . ASN A 1 186 ? -5.490 -1.379 -0.75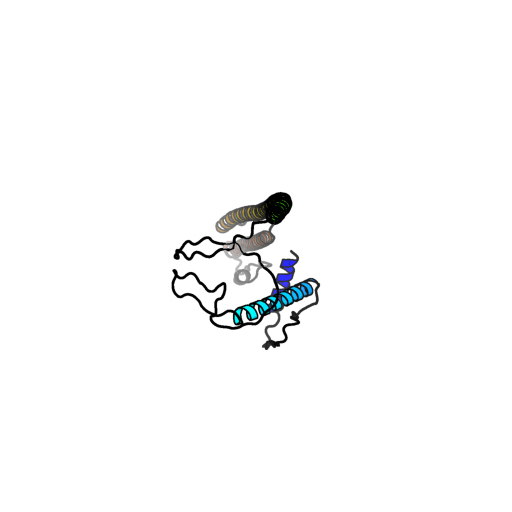4 1.00 87.56 186 ASN A N 1
ATOM 1423 C CA . ASN A 1 186 ? -5.286 -2.672 -1.407 1.00 87.56 186 ASN A CA 1
ATOM 1424 C C . ASN A 1 186 ? -5.914 -2.730 -2.807 1.00 87.56 186 ASN A C 1
ATOM 1426 O O . ASN A 1 186 ? -5.295 -3.251 -3.732 1.00 87.56 186 ASN A O 1
ATOM 1430 N N . GLU A 1 187 ? -7.118 -2.189 -2.995 1.00 87.31 187 GLU A N 1
ATOM 1431 C CA . GLU A 1 187 ? -7.761 -2.123 -4.313 1.00 87.31 187 GLU A CA 1
ATOM 1432 C C . GLU A 1 187 ? -6.964 -1.238 -5.285 1.00 87.31 187 GLU A C 1
ATOM 1434 O O . GLU A 1 187 ? -6.700 -1.632 -6.426 1.00 87.31 187 GLU A O 1
ATOM 1439 N N . ALA A 1 188 ? -6.525 -0.061 -4.826 1.00 83.31 188 ALA A N 1
ATOM 1440 C CA . ALA A 1 188 ? -5.685 0.833 -5.616 1.00 83.31 188 ALA A CA 1
ATOM 1441 C C . ALA A 1 188 ? -4.354 0.163 -5.999 1.00 83.31 188 ALA A C 1
ATOM 1443 O O . ALA A 1 188 ? -3.944 0.226 -7.161 1.00 83.31 188 ALA A O 1
ATOM 1444 N N . PHE A 1 189 ? -3.731 -0.547 -5.056 1.00 84.44 189 PHE A N 1
ATOM 1445 C CA . PHE A 1 189 ? -2.511 -1.320 -5.272 1.00 84.44 189 PHE A CA 1
ATOM 1446 C C . PHE A 1 189 ? -2.709 -2.423 -6.318 1.00 84.44 189 PHE A C 1
ATOM 1448 O O . PHE A 1 189 ? -1.937 -2.523 -7.272 1.00 84.44 189 PHE A O 1
ATOM 1455 N N . GLN A 1 190 ? -3.779 -3.215 -6.203 1.00 86.94 190 GLN A N 1
ATOM 1456 C CA . GLN A 1 190 ? -4.097 -4.266 -7.175 1.00 86.94 190 GLN A CA 1
ATOM 1457 C C . GLN A 1 190 ? -4.327 -3.701 -8.581 1.00 86.94 190 GLN A C 1
ATOM 1459 O O . GLN A 1 190 ? -3.850 -4.271 -9.566 1.00 86.94 190 GLN A O 1
ATOM 1464 N N . LYS A 1 191 ? -5.015 -2.560 -8.694 1.00 86.44 191 LYS A N 1
ATOM 1465 C CA . LYS A 1 191 ? -5.224 -1.885 -9.979 1.00 86.44 191 LYS A CA 1
ATOM 1466 C C . LYS A 1 191 ? -3.906 -1.402 -10.589 1.00 86.44 191 LYS A C 1
ATOM 1468 O O . LYS A 1 191 ? -3.683 -1.621 -11.779 1.00 86.44 191 LYS A O 1
ATOM 1473 N N . ALA A 1 192 ? -3.032 -0.796 -9.785 1.00 84.38 192 ALA A N 1
ATOM 1474 C CA . ALA A 1 192 ? -1.713 -0.354 -10.230 1.00 84.38 192 ALA A CA 1
ATOM 1475 C C . ALA A 1 192 ? -0.848 -1.533 -10.705 1.00 84.38 192 ALA A C 1
ATOM 1477 O O . ALA A 1 192 ? -0.228 -1.454 -11.764 1.00 84.38 192 ALA A O 1
ATOM 1478 N N . LEU A 1 193 ? -0.856 -2.655 -9.976 1.00 86.44 193 LEU A N 1
ATOM 1479 C CA . LEU A 1 193 ? -0.148 -3.867 -10.394 1.00 86.44 193 LEU A CA 1
ATOM 1480 C C . LEU A 1 193 ? -0.676 -4.430 -11.712 1.00 86.44 193 LEU A C 1
ATOM 1482 O O . LEU A 1 193 ? 0.115 -4.873 -12.542 1.00 86.44 193 LEU A O 1
ATOM 1486 N N . ARG A 1 194 ? -1.994 -4.398 -11.933 1.00 89.19 194 ARG A N 1
ATOM 1487 C CA . ARG A 1 194 ? -2.583 -4.839 -13.200 1.00 89.19 194 ARG A CA 1
ATOM 1488 C C . ARG A 1 194 ? -2.145 -3.959 -14.373 1.00 89.19 194 ARG A C 1
ATOM 1490 O O . ARG A 1 194 ? -1.742 -4.499 -15.398 1.00 89.19 194 ARG A O 1
ATOM 1497 N N . GLU A 1 195 ? -2.172 -2.634 -14.215 1.00 84.62 195 GLU A N 1
ATOM 1498 C CA . GLU A 1 195 ? -1.696 -1.686 -15.238 1.00 84.62 195 GLU A CA 1
ATOM 1499 C C . GLU A 1 195 ? -0.221 -1.940 -15.586 1.00 84.62 195 GLU A C 1
ATOM 1501 O O . GLU A 1 195 ? 0.148 -2.041 -16.756 1.00 84.62 195 GLU A O 1
ATOM 1506 N N . ILE A 1 196 ? 0.621 -2.119 -14.567 1.00 85.38 196 ILE A N 1
ATOM 1507 C CA . ILE A 1 196 ? 2.040 -2.437 -14.752 1.00 85.38 196 ILE A CA 1
ATOM 1508 C C . ILE A 1 196 ? 2.208 -3.799 -15.434 1.00 85.38 196 ILE A C 1
ATOM 1510 O O . ILE A 1 196 ? 3.022 -3.924 -16.343 1.00 85.38 196 ILE A O 1
ATOM 1514 N N . GLY A 1 197 ? 1.434 -4.815 -15.046 1.00 87.75 197 GLY A N 1
ATOM 1515 C CA . GLY A 1 197 ? 1.480 -6.140 -15.665 1.00 87.75 197 GLY A CA 1
ATOM 1516 C C . GLY A 1 197 ? 1.152 -6.110 -17.161 1.00 87.75 197 GLY A C 1
ATOM 1517 O O . GLY A 1 197 ? 1.815 -6.779 -17.958 1.00 87.75 197 GLY A O 1
ATOM 1518 N N . GLU A 1 198 ? 0.185 -5.288 -17.572 1.00 87.12 198 GLU A N 1
ATOM 1519 C CA . GLU A 1 198 ? -0.132 -5.061 -18.987 1.00 87.12 198 GLU A CA 1
ATOM 1520 C C . GLU A 1 198 ? 1.034 -4.395 -19.735 1.00 87.12 198 GLU A C 1
ATOM 1522 O O . GLU A 1 198 ? 1.342 -4.774 -20.869 1.00 87.12 198 GLU A O 1
ATOM 1527 N N . ILE A 1 199 ? 1.726 -3.453 -19.092 1.00 85.06 199 ILE A N 1
ATOM 1528 C CA . ILE A 1 199 ? 2.903 -2.779 -19.654 1.00 85.06 199 ILE A CA 1
ATOM 1529 C C . ILE A 1 199 ? 4.089 -3.735 -19.769 1.00 85.06 199 ILE A C 1
ATOM 1531 O O . ILE A 1 199 ? 4.690 -3.821 -20.833 1.00 85.06 199 ILE A O 1
ATOM 1535 N N . VAL A 1 200 ? 4.394 -4.516 -18.732 1.00 86.50 200 VAL A N 1
ATOM 1536 C CA . VAL A 1 200 ? 5.466 -5.526 -18.775 1.00 86.50 200 VAL A CA 1
ATOM 1537 C C . VAL A 1 200 ? 5.188 -6.558 -19.870 1.00 86.50 200 VAL A C 1
ATOM 1539 O O . VAL A 1 200 ? 6.095 -6.951 -20.600 1.00 86.50 200 VAL A O 1
ATOM 1542 N N . THR A 1 201 ? 3.922 -6.939 -20.059 1.00 88.88 201 THR A N 1
ATOM 1543 C CA . THR A 1 201 ? 3.516 -7.812 -21.170 1.00 88.88 201 THR A CA 1
ATOM 1544 C C . THR A 1 201 ? 3.752 -7.149 -22.531 1.00 88.88 201 THR A C 1
ATOM 1546 O O . THR A 1 201 ? 4.149 -7.825 -23.479 1.00 88.88 201 THR A O 1
ATOM 1549 N N . ALA A 1 202 ? 3.524 -5.839 -22.656 1.00 87.56 202 ALA A N 1
ATOM 1550 C CA . ALA A 1 202 ? 3.816 -5.089 -23.878 1.00 87.56 202 ALA A CA 1
ATOM 1551 C C . ALA A 1 202 ? 5.329 -4.978 -24.141 1.00 87.56 202 ALA A C 1
ATOM 1553 O O . ALA A 1 202 ? 5.766 -5.230 -25.262 1.00 87.56 202 ALA A O 1
ATOM 1554 N N . VAL A 1 203 ? 6.126 -4.721 -23.100 1.00 87.00 203 VAL A N 1
ATOM 1555 C CA . VAL A 1 203 ? 7.597 -4.703 -23.154 1.00 87.00 203 VAL A CA 1
ATOM 1556 C C . VAL A 1 203 ? 8.139 -6.059 -23.601 1.00 87.00 203 VAL A C 1
ATOM 1558 O O . VAL A 1 203 ? 8.974 -6.118 -24.498 1.00 87.00 203 VAL A O 1
ATOM 1561 N N . ALA A 1 204 ? 7.606 -7.159 -23.064 1.00 86.69 204 ALA A N 1
ATOM 1562 C CA . ALA A 1 204 ? 7.972 -8.511 -23.488 1.00 86.69 204 ALA A CA 1
ATOM 1563 C C . ALA A 1 204 ? 7.632 -8.796 -24.966 1.00 86.69 204 ALA A C 1
ATOM 1565 O O . ALA A 1 204 ? 8.239 -9.667 -25.583 1.00 86.69 204 ALA A O 1
ATOM 1566 N N . ARG A 1 205 ? 6.677 -8.060 -25.549 1.00 89.12 205 ARG A N 1
ATOM 1567 C CA . ARG A 1 205 ? 6.329 -8.112 -26.981 1.00 89.12 205 ARG A CA 1
ATOM 1568 C C . ARG A 1 205 ? 7.115 -7.107 -27.834 1.00 89.12 205 ARG A C 1
ATOM 1570 O O . ARG A 1 205 ? 6.859 -7.022 -29.031 1.00 89.12 205 ARG A O 1
ATOM 1577 N N . GLY A 1 206 ? 8.044 -6.354 -27.242 1.00 83.94 206 GLY A N 1
ATOM 1578 C CA . GLY A 1 206 ? 8.870 -5.354 -27.924 1.00 83.94 206 GLY A CA 1
ATOM 1579 C C . GLY A 1 206 ? 8.236 -3.965 -28.057 1.00 83.94 206 GLY A C 1
ATOM 1580 O O . GLY A 1 206 ? 8.819 -3.095 -28.698 1.00 83.94 206 GLY A O 1
ATOM 1581 N N . ASP A 1 207 ? 7.068 -3.719 -27.455 1.00 85.12 207 ASP A N 1
ATOM 1582 C CA . ASP A 1 207 ? 6.456 -2.387 -27.428 1.00 85.12 207 ASP A CA 1
ATOM 1583 C C . ASP A 1 207 ? 6.977 -1.586 -26.228 1.00 85.12 207 ASP A C 1
ATOM 1585 O O . ASP A 1 207 ? 6.427 -1.629 -25.124 1.00 85.12 207 ASP A O 1
ATOM 1589 N N . LEU A 1 208 ? 8.062 -0.845 -26.466 1.00 83.06 208 LEU A N 1
ATOM 1590 C CA . LEU A 1 208 ? 8.712 0.004 -25.468 1.00 83.06 208 LEU A CA 1
ATOM 1591 C C . LEU A 1 208 ? 8.100 1.415 -25.368 1.00 83.06 208 LEU A C 1
ATOM 1593 O O . LEU A 1 208 ? 8.632 2.271 -24.668 1.00 83.06 208 LEU A O 1
ATOM 1597 N N . SER A 1 209 ? 6.986 1.685 -26.059 1.00 79.50 209 SER A N 1
ATOM 1598 C CA . SER A 1 209 ? 6.372 3.022 -26.087 1.00 79.50 209 SER A CA 1
ATOM 1599 C C . SER A 1 209 ? 5.412 3.289 -24.915 1.00 79.50 209 SER A C 1
ATOM 1601 O O . SER A 1 209 ? 5.094 4.442 -24.609 1.00 79.50 209 SER A O 1
ATOM 1603 N N . LYS A 1 210 ? 4.943 2.234 -24.234 1.00 79.19 210 LYS A N 1
ATOM 1604 C CA . LYS A 1 210 ? 3.916 2.315 -23.182 1.00 79.19 210 LYS A CA 1
ATOM 1605 C C . LYS A 1 210 ? 4.495 2.600 -21.796 1.00 79.19 210 LYS A C 1
ATOM 1607 O O . LYS A 1 210 ? 4.936 1.685 -21.121 1.00 79.19 210 LYS A O 1
ATOM 1612 N N . LYS A 1 211 ? 4.404 3.837 -21.310 1.00 75.94 211 LYS A N 1
ATOM 1613 C CA . LYS A 1 211 ? 4.881 4.198 -19.960 1.00 75.94 211 LYS A CA 1
ATOM 1614 C C . LYS A 1 211 ? 3.793 4.091 -18.894 1.00 75.94 211 LYS A C 1
ATOM 1616 O O . LYS A 1 211 ? 2.627 4.392 -19.160 1.00 75.94 211 LYS A O 1
ATOM 1621 N N . VAL A 1 212 ? 4.191 3.737 -17.669 1.00 75.06 212 VAL A N 1
ATOM 1622 C CA . VAL A 1 212 ? 3.290 3.743 -16.510 1.00 75.06 212 VAL A CA 1
ATOM 1623 C C . VAL A 1 212 ? 2.947 5.191 -16.186 1.00 75.06 212 VAL A C 1
ATOM 1625 O O . VAL A 1 212 ? 3.843 5.999 -15.912 1.00 75.06 212 VAL A O 1
ATOM 1628 N N . ARG A 1 213 ? 1.657 5.545 -16.207 1.00 72.00 213 ARG A N 1
ATOM 1629 C CA . ARG A 1 213 ? 1.243 6.915 -15.893 1.00 72.00 213 ARG A CA 1
ATOM 1630 C C . ARG A 1 213 ? 1.414 7.172 -14.397 1.00 72.00 213 ARG A C 1
ATOM 1632 O O . ARG A 1 213 ? 0.898 6.439 -13.551 1.00 72.00 213 ARG A O 1
ATOM 1639 N N . MET A 1 214 ? 2.157 8.229 -14.070 1.00 64.06 214 MET A N 1
ATOM 1640 C CA . MET A 1 214 ? 2.253 8.722 -12.700 1.00 64.06 214 MET A CA 1
ATOM 1641 C C . MET A 1 214 ? 0.992 9.511 -12.375 1.00 64.06 214 MET A C 1
ATOM 1643 O O . MET A 1 214 ? 0.899 10.704 -12.649 1.00 64.06 214 MET A O 1
ATOM 1647 N N . ASN A 1 215 ? 0.003 8.831 -11.810 1.00 61.25 215 ASN A N 1
ATOM 1648 C CA . ASN A 1 215 ? -1.162 9.499 -11.260 1.00 61.25 215 ASN A CA 1
ATOM 1649 C C . ASN A 1 215 ? -0.813 9.912 -9.825 1.00 61.25 215 ASN A C 1
ATOM 1651 O O . ASN A 1 215 ? -0.674 9.058 -8.956 1.00 61.25 215 ASN A O 1
ATOM 1655 N N . SER A 1 216 ? -0.687 11.217 -9.562 1.00 52.22 216 SER A N 1
ATOM 1656 C CA . SER A 1 216 ? -0.345 11.792 -8.242 1.00 52.22 216 SER A CA 1
ATOM 1657 C C . SER A 1 216 ? -1.372 11.528 -7.124 1.00 52.22 216 SER A C 1
ATOM 1659 O O . SER A 1 216 ? -1.292 12.139 -6.065 1.00 52.22 216 SER A O 1
ATOM 1661 N N . VAL A 1 217 ? -2.360 10.664 -7.363 1.00 54.91 217 VAL A N 1
ATOM 1662 C CA . VAL A 1 217 ? -3.488 10.377 -6.461 1.00 54.91 217 VAL A CA 1
ATOM 1663 C C . VAL A 1 217 ? -3.305 9.039 -5.727 1.00 54.91 217 VAL A C 1
ATOM 1665 O O . VAL A 1 217 ? -4.084 8.710 -4.836 1.00 54.91 217 VAL A O 1
ATOM 1668 N N . GLU A 1 218 ? -2.282 8.253 -6.067 1.00 59.00 218 GLU A N 1
ATOM 1669 C CA . GLU A 1 218 ? -1.991 6.992 -5.380 1.00 59.00 218 GLU A CA 1
ATOM 1670 C C . GLU A 1 218 ? -1.308 7.282 -4.039 1.00 59.00 218 GLU A C 1
ATOM 1672 O O . GLU A 1 218 ? -0.208 7.823 -3.986 1.00 59.00 218 GLU A O 1
ATOM 1677 N N . MET A 1 219 ? -2.021 6.975 -2.953 1.00 57.66 219 MET A N 1
ATOM 1678 C CA . MET A 1 219 ? -1.701 7.379 -1.580 1.00 57.66 219 MET A CA 1
ATOM 1679 C C . MET A 1 219 ? -0.454 6.708 -0.977 1.00 57.66 219 MET A C 1
ATOM 1681 O O . MET A 1 219 ? -0.056 7.105 0.115 1.00 57.66 219 MET A O 1
ATOM 1685 N N . ASP A 1 220 ? 0.187 5.769 -1.682 1.00 71.81 220 ASP A N 1
ATOM 1686 C CA . ASP A 1 220 ? 1.315 4.994 -1.157 1.00 71.81 220 ASP A CA 1
ATOM 1687 C C . ASP A 1 220 ? 2.658 5.372 -1.823 1.00 71.81 220 ASP A C 1
ATOM 1689 O O . ASP A 1 220 ? 2.824 5.246 -3.051 1.00 71.81 220 ASP A O 1
ATOM 1693 N N . PRO A 1 221 ? 3.657 5.823 -1.039 1.00 79.44 221 PRO A N 1
ATOM 1694 C CA . PRO A 1 221 ? 4.982 6.175 -1.552 1.00 79.44 221 PRO A CA 1
ATOM 1695 C C . PRO A 1 221 ? 5.730 4.970 -2.145 1.00 79.44 221 PRO A C 1
ATOM 1697 O O . PRO A 1 221 ? 6.555 5.137 -3.053 1.00 79.44 221 PRO A O 1
ATOM 1700 N N . GLU A 1 222 ? 5.421 3.753 -1.694 1.00 79.94 222 GLU A N 1
ATOM 1701 C CA . GLU A 1 222 ? 6.008 2.508 -2.187 1.00 79.94 222 GLU A CA 1
ATOM 1702 C C . GLU A 1 222 ? 5.626 2.262 -3.651 1.00 79.94 222 GLU A C 1
ATOM 1704 O O . GLU A 1 222 ? 6.500 1.990 -4.477 1.00 79.94 222 GLU A O 1
ATOM 1709 N N . ILE A 1 223 ? 4.347 2.442 -4.007 1.00 79.81 223 ILE A N 1
ATOM 1710 C CA . ILE A 1 223 ? 3.868 2.281 -5.391 1.00 79.81 223 ILE A CA 1
ATOM 1711 C C . ILE A 1 223 ? 4.523 3.321 -6.294 1.00 79.81 223 ILE A C 1
ATOM 1713 O O . ILE A 1 223 ? 4.980 3.000 -7.389 1.00 79.81 223 ILE A O 1
ATOM 1717 N N . THR A 1 224 ? 4.616 4.567 -5.831 1.00 83.50 224 THR A N 1
ATOM 1718 C CA . THR A 1 224 ? 5.234 5.652 -6.604 1.00 83.50 224 THR A CA 1
ATOM 1719 C C . THR A 1 224 ? 6.705 5.360 -6.900 1.00 83.50 224 THR A C 1
ATOM 1721 O O . THR A 1 224 ? 7.163 5.532 -8.034 1.00 83.50 224 THR A O 1
ATOM 1724 N N . THR A 1 225 ? 7.444 4.883 -5.897 1.00 84.56 225 THR A N 1
ATOM 1725 C CA . THR A 1 225 ? 8.847 4.479 -6.053 1.00 84.56 225 THR A CA 1
ATOM 1726 C C . THR A 1 225 ? 8.966 3.314 -7.031 1.00 84.56 225 THR A C 1
ATOM 1728 O O . THR A 1 225 ? 9.781 3.358 -7.950 1.00 84.56 225 THR A O 1
ATOM 1731 N N . PHE A 1 226 ? 8.098 2.314 -6.899 1.00 84.88 226 PHE A N 1
ATOM 1732 C CA . PHE A 1 226 ? 8.075 1.154 -7.781 1.00 84.88 226 PHE A CA 1
ATOM 1733 C C . PHE A 1 226 ? 7.782 1.529 -9.244 1.00 84.88 226 PHE A C 1
ATOM 1735 O O . PHE A 1 226 ? 8.533 1.150 -10.146 1.00 84.88 226 PHE A O 1
ATOM 1742 N N . LYS A 1 227 ? 6.755 2.355 -9.488 1.00 84.56 227 LYS A N 1
ATOM 1743 C CA . LYS A 1 227 ? 6.425 2.894 -10.819 1.00 84.56 227 LYS A CA 1
ATOM 1744 C C . LYS A 1 227 ? 7.593 3.665 -11.432 1.00 84.56 227 LYS A C 1
ATOM 1746 O O . LYS A 1 227 ? 7.848 3.539 -12.629 1.00 84.56 227 LYS A O 1
ATOM 1751 N N . ARG A 1 228 ? 8.315 4.452 -10.625 1.00 87.06 228 ARG A N 1
ATOM 1752 C CA . ARG A 1 228 ? 9.501 5.193 -11.074 1.00 87.06 228 ARG A CA 1
ATOM 1753 C C . ARG A 1 228 ? 10.593 4.251 -11.560 1.00 87.06 228 ARG A C 1
ATOM 1755 O O . ARG A 1 228 ? 11.058 4.426 -12.679 1.00 87.06 228 ARG A O 1
ATOM 1762 N N . THR A 1 229 ? 10.957 3.255 -10.756 1.00 86.81 229 THR A N 1
ATOM 1763 C CA . THR A 1 229 ? 12.008 2.292 -11.109 1.00 86.81 229 THR A CA 1
ATOM 1764 C C . THR A 1 229 ? 11.686 1.558 -12.410 1.00 86.81 229 THR A C 1
ATOM 1766 O O . THR A 1 229 ? 12.559 1.427 -13.264 1.00 86.81 229 THR A O 1
ATOM 1769 N N . ILE A 1 230 ? 10.428 1.147 -12.609 1.00 85.69 230 ILE A N 1
ATOM 1770 C CA . ILE A 1 230 ? 10.002 0.498 -13.858 1.00 85.69 230 ILE A CA 1
ATOM 1771 C C . ILE A 1 230 ? 10.118 1.445 -15.053 1.00 85.69 230 ILE A C 1
ATOM 1773 O O . ILE A 1 230 ? 10.671 1.056 -16.079 1.00 85.69 230 ILE A O 1
ATOM 1777 N N . ASN A 1 231 ? 9.633 2.683 -14.930 1.00 86.75 231 ASN A N 1
ATOM 1778 C CA . ASN A 1 231 ? 9.742 3.659 -16.014 1.00 86.75 231 ASN A CA 1
ATOM 1779 C C . ASN A 1 231 ? 11.211 3.950 -16.365 1.00 86.75 231 ASN A C 1
ATOM 1781 O O . ASN A 1 231 ? 11.551 3.985 -17.542 1.00 86.75 231 ASN A O 1
ATOM 1785 N N . THR A 1 232 ? 12.098 4.073 -15.372 1.00 87.50 232 THR A N 1
ATOM 1786 C CA . THR A 1 232 ? 13.538 4.256 -15.611 1.00 87.50 232 THR A CA 1
ATOM 1787 C C . THR A 1 232 ? 14.162 3.057 -16.329 1.00 87.50 232 THR A C 1
ATOM 1789 O O . THR A 1 232 ? 14.906 3.249 -17.287 1.00 87.50 232 THR A O 1
ATOM 1792 N N . MET A 1 233 ? 13.828 1.825 -15.928 1.00 86.31 233 MET A N 1
ATOM 1793 C CA . MET A 1 233 ? 14.294 0.616 -16.622 1.00 86.31 233 MET A CA 1
ATOM 1794 C C . MET A 1 233 ? 13.816 0.585 -18.081 1.00 86.31 233 MET A C 1
ATOM 1796 O O . MET A 1 233 ? 14.561 0.219 -18.988 1.00 86.31 233 MET A O 1
ATOM 1800 N N . MET A 1 234 ? 12.569 0.989 -18.319 1.00 86.94 234 MET A N 1
ATOM 1801 C CA . MET A 1 234 ? 11.978 1.030 -19.653 1.00 86.94 234 MET A CA 1
ATOM 1802 C C . MET A 1 234 ? 12.626 2.091 -20.547 1.00 86.94 234 MET A C 1
ATOM 1804 O O . MET A 1 234 ? 12.898 1.820 -21.715 1.00 86.94 234 MET A O 1
ATOM 1808 N N . ASP A 1 235 ? 12.927 3.266 -19.993 1.00 86.25 235 ASP A N 1
ATOM 1809 C CA . ASP A 1 235 ? 13.640 4.331 -20.699 1.00 86.25 235 ASP A CA 1
ATOM 1810 C C . ASP A 1 235 ? 15.038 3.865 -21.131 1.00 86.25 235 ASP A C 1
ATOM 1812 O O . ASP A 1 235 ? 15.428 4.060 -22.284 1.00 86.25 235 ASP A O 1
ATOM 1816 N N . GLN A 1 236 ? 15.762 3.171 -20.246 1.00 86.25 236 GLN A N 1
ATOM 1817 C CA . GLN A 1 236 ? 17.067 2.583 -20.566 1.00 86.25 236 GLN A CA 1
ATOM 1818 C C . GLN A 1 236 ? 16.966 1.540 -21.692 1.00 86.25 236 GLN A C 1
ATOM 1820 O O . GLN A 1 236 ? 17.753 1.580 -22.637 1.00 86.25 236 GLN A O 1
ATOM 1825 N N . LEU A 1 237 ? 15.963 0.654 -21.649 1.00 87.00 237 LEU A N 1
ATOM 1826 C CA . LEU A 1 237 ? 15.712 -0.336 -22.707 1.00 87.00 237 LEU A CA 1
ATOM 1827 C C . LEU A 1 237 ? 15.362 0.307 -24.056 1.00 87.00 237 LEU A C 1
ATOM 1829 O O . LEU A 1 237 ? 15.763 -0.204 -25.106 1.00 87.00 237 LEU A O 1
ATOM 1833 N N . GLN A 1 238 ? 14.617 1.415 -24.047 1.00 87.19 238 GLN A N 1
ATOM 1834 C CA . GLN A 1 238 ? 14.251 2.138 -25.264 1.00 87.19 238 GLN A CA 1
ATOM 1835 C C . GLN A 1 238 ? 15.488 2.749 -25.932 1.00 87.19 238 GLN A C 1
ATOM 1837 O O . GLN A 1 238 ? 15.668 2.589 -27.142 1.00 87.19 238 GLN A O 1
ATOM 1842 N N . VAL A 1 239 ? 16.359 3.397 -25.150 1.00 86.94 239 VAL A N 1
ATOM 1843 C CA . VAL A 1 239 ? 17.626 3.945 -25.656 1.00 86.94 239 VAL A CA 1
ATOM 1844 C C . VAL A 1 239 ? 18.512 2.818 -26.184 1.00 86.94 239 VAL A C 1
ATOM 1846 O O . VAL A 1 239 ? 18.982 2.896 -27.318 1.00 86.94 239 VAL A O 1
ATOM 1849 N N . PHE A 1 240 ? 18.646 1.726 -25.429 1.00 85.00 240 PHE A N 1
ATOM 1850 C CA . PHE A 1 240 ? 19.420 0.558 -25.847 1.00 85.00 240 PHE A CA 1
ATOM 1851 C C . PHE A 1 240 ? 18.938 -0.017 -27.181 1.00 85.00 240 PHE A C 1
ATOM 1853 O O . PHE A 1 240 ? 19.729 -0.216 -28.098 1.00 85.00 240 PHE A O 1
ATOM 1860 N N . SER A 1 241 ? 17.628 -0.207 -27.339 1.00 86.56 241 SER A N 1
ATOM 1861 C CA . SER A 1 241 ? 17.050 -0.738 -28.580 1.00 86.56 241 SER A CA 1
ATOM 1862 C C . SER A 1 241 ? 17.319 0.169 -29.786 1.00 86.56 241 SER A C 1
ATOM 1864 O O . SER A 1 241 ? 17.588 -0.324 -30.885 1.00 86.56 241 SER A O 1
ATOM 1866 N N . SER A 1 242 ? 17.276 1.493 -29.592 1.00 86.94 242 SER A N 1
ATOM 1867 C CA . SER A 1 242 ? 17.604 2.452 -30.654 1.00 86.94 242 SER A CA 1
ATOM 1868 C C . SER A 1 242 ? 19.086 2.422 -31.029 1.00 86.94 242 SER A C 1
ATOM 1870 O O . SER A 1 242 ? 19.417 2.437 -32.215 1.00 86.94 242 SER A O 1
ATOM 1872 N N . GLU A 1 243 ? 19.964 2.290 -30.036 1.00 87.75 243 GLU A N 1
ATOM 1873 C CA . GLU A 1 243 ? 21.409 2.305 -30.228 1.00 87.75 243 GLU A CA 1
ATOM 1874 C C . GLU A 1 243 ? 21.901 1.016 -30.895 1.00 87.75 243 GLU A C 1
ATOM 1876 O O . GLU A 1 243 ? 22.654 1.066 -31.866 1.00 87.75 243 GLU A O 1
ATOM 1881 N N . VAL A 1 244 ? 21.377 -0.140 -30.475 1.00 86.62 244 VAL A N 1
ATOM 1882 C CA . VAL A 1 244 ? 21.642 -1.427 -31.136 1.00 86.62 244 VAL A CA 1
ATOM 1883 C C . VAL A 1 244 ? 21.164 -1.407 -32.588 1.00 86.62 244 VAL A C 1
ATOM 1885 O O . VAL A 1 244 ? 21.864 -1.895 -33.473 1.00 86.62 244 VAL A O 1
ATOM 1888 N N . SER A 1 245 ? 20.005 -0.802 -32.867 1.00 86.56 245 SER A N 1
ATOM 1889 C CA . SER A 1 245 ? 19.501 -0.676 -34.242 1.00 86.56 245 SER A CA 1
ATOM 1890 C C . SER A 1 245 ? 20.393 0.221 -35.108 1.00 86.56 245 SER A C 1
ATOM 1892 O O . SER A 1 245 ? 20.599 -0.073 -36.287 1.00 86.56 245 SER A O 1
ATOM 1894 N N . ARG A 1 246 ? 20.943 1.301 -34.532 1.00 88.94 246 ARG A N 1
ATOM 1895 C CA . ARG A 1 246 ? 21.891 2.200 -35.205 1.00 88.94 246 ARG A CA 1
ATOM 1896 C C . ARG A 1 246 ? 23.193 1.474 -35.538 1.00 88.94 246 ARG A C 1
ATOM 1898 O O . ARG A 1 246 ? 23.572 1.426 -36.705 1.00 88.94 246 ARG A O 1
ATOM 1905 N N . VAL A 1 247 ? 23.822 0.850 -34.542 1.00 87.31 247 VAL A N 1
ATOM 1906 C CA . VAL A 1 247 ? 25.086 0.113 -34.711 1.00 87.31 247 VAL A CA 1
ATOM 1907 C C . VAL A 1 247 ? 24.923 -1.038 -35.705 1.00 87.31 247 VAL A C 1
ATOM 1909 O O . VAL A 1 247 ? 25.741 -1.195 -36.609 1.00 87.31 247 VAL A O 1
ATOM 1912 N N . ALA A 1 248 ? 23.822 -1.793 -35.629 1.00 86.12 248 ALA A N 1
ATOM 1913 C CA . ALA A 1 248 ? 23.543 -2.866 -36.583 1.00 86.12 248 ALA A CA 1
ATOM 1914 C C . ALA A 1 248 ? 23.431 -2.357 -38.031 1.00 86.12 248 ALA A C 1
ATOM 1916 O O . ALA A 1 248 ? 23.859 -3.040 -38.963 1.00 86.12 248 ALA A O 1
ATOM 1917 N N . ARG A 1 249 ? 22.884 -1.152 -38.239 1.00 87.25 249 ARG A N 1
ATOM 1918 C CA . ARG A 1 249 ? 22.791 -0.532 -39.565 1.00 87.25 249 ARG A CA 1
ATOM 1919 C C . ARG A 1 249 ? 24.154 -0.059 -40.073 1.00 87.25 249 ARG A C 1
ATOM 1921 O O . ARG A 1 249 ? 24.499 -0.360 -41.216 1.00 87.25 249 ARG A O 1
ATOM 1928 N N . GLU A 1 250 ? 24.928 0.633 -39.246 1.00 86.19 250 GLU A N 1
ATOM 1929 C CA . GLU A 1 250 ? 26.257 1.146 -39.613 1.00 86.19 250 GLU A CA 1
ATOM 1930 C C . GLU A 1 250 ? 27.220 0.007 -39.971 1.00 86.19 250 GLU A C 1
ATOM 1932 O O . GLU A 1 250 ? 27.862 0.026 -41.024 1.00 86.19 250 GLU A O 1
ATOM 1937 N N . VAL A 1 251 ? 27.241 -1.041 -39.146 1.00 85.88 251 VAL A N 1
ATOM 1938 C CA . VAL A 1 251 ? 28.116 -2.201 -39.347 1.00 85.88 251 VAL A CA 1
ATOM 1939 C C . VAL A 1 251 ? 27.597 -3.108 -40.471 1.00 85.88 251 VAL A C 1
ATOM 1941 O O . VAL A 1 251 ? 28.386 -3.622 -41.261 1.00 85.88 251 VAL A O 1
ATOM 1944 N N . GLY A 1 252 ? 26.278 -3.305 -40.574 1.00 82.06 252 GLY A N 1
ATOM 1945 C CA . GLY A 1 252 ? 25.679 -4.259 -41.512 1.00 82.06 252 GLY A CA 1
ATOM 1946 C C . GLY A 1 252 ? 25.419 -3.720 -42.921 1.00 82.06 252 GLY A C 1
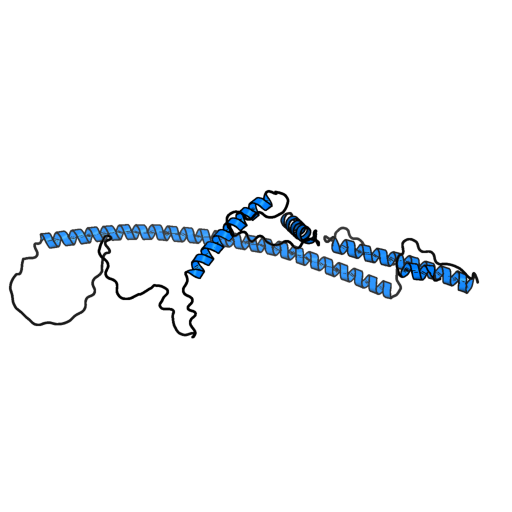ATOM 1947 O O . GLY A 1 252 ? 25.592 -4.451 -43.894 1.00 82.06 252 GLY A O 1
ATOM 1948 N N . THR A 1 253 ? 24.987 -2.463 -43.052 1.00 80.06 253 THR A N 1
ATOM 1949 C CA . THR A 1 253 ? 24.575 -1.877 -44.346 1.00 80.06 253 THR A CA 1
ATOM 1950 C C . THR A 1 253 ? 25.542 -0.829 -44.877 1.00 80.06 253 THR A C 1
ATOM 1952 O O . THR A 1 253 ? 25.700 -0.722 -46.091 1.00 80.06 253 THR A O 1
ATOM 1955 N N . GLU A 1 254 ? 26.211 -0.083 -43.996 1.00 80.44 254 GLU A N 1
ATOM 1956 C CA . GLU A 1 254 ? 27.135 0.994 -44.386 1.00 80.44 254 GLU A CA 1
ATOM 1957 C C . GLU A 1 254 ? 28.603 0.534 -44.384 1.00 80.44 254 GLU A C 1
ATOM 1959 O O . GLU A 1 254 ? 29.471 1.230 -44.908 1.00 80.44 254 GLU A O 1
ATOM 1964 N N . GLY A 1 255 ? 28.884 -0.668 -43.861 1.00 80.75 255 GLY A N 1
ATOM 1965 C CA . GLY A 1 255 ? 30.219 -1.273 -43.853 1.00 80.75 255 GLY A CA 1
ATOM 1966 C C . GLY A 1 255 ? 31.209 -0.570 -42.920 1.00 80.75 255 GLY A C 1
ATOM 1967 O O . GLY A 1 255 ? 32.419 -0.768 -43.041 1.00 80.75 255 GLY A O 1
ATOM 1968 N N . LEU A 1 256 ? 30.706 0.253 -41.995 1.00 79.62 256 LEU A N 1
ATOM 1969 C CA . LEU A 1 256 ? 31.497 0.956 -40.993 1.00 79.62 256 LEU A CA 1
ATOM 1970 C C . LEU A 1 256 ? 31.841 -0.020 -39.862 1.00 79.62 256 LEU A C 1
ATOM 1972 O O . LEU A 1 256 ? 31.096 -0.192 -38.901 1.00 79.62 256 LEU A O 1
ATOM 1976 N N . LEU A 1 257 ? 32.979 -0.701 -40.000 1.00 72.62 257 LEU A N 1
ATOM 1977 C CA . LEU A 1 257 ? 33.508 -1.604 -38.979 1.00 72.62 257 LEU A CA 1
ATOM 1978 C C . LEU A 1 257 ? 34.074 -0.783 -37.808 1.00 72.62 257 LEU A C 1
ATOM 1980 O O . LEU A 1 257 ? 34.996 0.009 -38.000 1.00 72.62 257 LEU A O 1
ATOM 1984 N N . GLY A 1 258 ? 33.526 -0.985 -36.605 1.00 73.56 258 GLY A N 1
ATOM 1985 C CA . GLY A 1 258 ? 33.956 -0.311 -35.369 1.00 73.56 258 GLY A CA 1
ATOM 1986 C C . GLY A 1 258 ? 32.972 0.715 -34.792 1.00 73.56 258 GLY A C 1
ATOM 1987 O O . GLY A 1 258 ? 33.374 1.538 -33.971 1.00 73.56 258 GLY A O 1
ATOM 1988 N N . GLY A 1 259 ? 31.706 0.708 -35.221 1.00 71.62 259 GLY A N 1
ATOM 1989 C CA . GLY A 1 259 ? 30.663 1.525 -34.601 1.00 71.62 259 GLY A CA 1
ATOM 1990 C C . GLY A 1 259 ? 30.379 1.071 -33.169 1.00 71.62 259 GLY A C 1
ATOM 1991 O O . GLY A 1 259 ? 29.755 0.037 -32.975 1.00 71.62 259 GLY A O 1
ATOM 1992 N N . GLN A 1 260 ? 30.815 1.854 -32.182 1.00 75.12 260 GLN A N 1
ATOM 1993 C CA . GLN A 1 260 ? 30.522 1.595 -30.772 1.00 75.12 260 GLN A CA 1
ATOM 1994 C C . GLN A 1 260 ? 29.147 2.157 -30.405 1.00 75.12 260 GLN A C 1
ATOM 1996 O O . GLN A 1 260 ? 28.791 3.278 -30.794 1.00 75.12 260 GLN A O 1
ATOM 2001 N N . ALA A 1 261 ? 28.382 1.388 -29.634 1.00 78.69 261 ALA A N 1
ATOM 2002 C CA . ALA A 1 261 ? 27.190 1.897 -28.973 1.00 78.69 261 ALA A CA 1
ATOM 2003 C C . ALA A 1 261 ? 27.624 2.804 -27.814 1.00 78.69 261 ALA A C 1
ATOM 2005 O O . ALA A 1 261 ? 28.559 2.476 -27.086 1.00 78.69 261 ALA A O 1
ATOM 2006 N N . ARG A 1 262 ? 26.964 3.948 -27.609 1.00 75.94 262 ARG A N 1
ATOM 2007 C CA . ARG A 1 262 ? 27.209 4.769 -26.414 1.00 75.94 262 ARG A CA 1
ATOM 2008 C C . ARG A 1 262 ? 25.902 5.185 -25.772 1.00 75.94 262 ARG A C 1
ATOM 2010 O O . ARG A 1 262 ? 25.135 5.955 -26.336 1.00 75.94 262 ARG A O 1
ATOM 2017 N N . ILE A 1 263 ? 25.677 4.694 -24.559 1.00 78.19 263 ILE A N 1
ATOM 2018 C CA . ILE A 1 263 ? 24.463 4.962 -23.792 1.00 78.19 263 ILE A CA 1
ATOM 2019 C C . ILE A 1 263 ? 24.872 5.636 -22.486 1.00 78.19 263 ILE A C 1
ATOM 2021 O O . ILE A 1 263 ? 25.685 5.110 -21.727 1.00 78.19 263 ILE A O 1
ATOM 2025 N N . GLU A 1 264 ? 24.334 6.826 -22.233 1.00 78.62 264 GLU A N 1
ATOM 2026 C CA . GLU A 1 264 ? 24.593 7.564 -20.997 1.00 78.62 264 GLU A CA 1
ATOM 2027 C C . GLU A 1 264 ? 23.682 7.068 -19.863 1.00 78.62 264 GLU A C 1
ATOM 2029 O O . GLU A 1 264 ? 22.504 6.784 -20.073 1.00 78.62 264 GLU A O 1
ATOM 2034 N N . GLY A 1 265 ? 24.218 6.981 -18.641 1.00 77.50 265 GLY A N 1
ATOM 2035 C CA . GLY A 1 265 ? 23.427 6.670 -17.442 1.00 77.50 265 GLY A CA 1
ATOM 2036 C C . GLY A 1 265 ? 23.033 5.197 -17.262 1.00 77.50 265 GLY A C 1
ATOM 2037 O O . GLY A 1 265 ? 22.081 4.913 -16.532 1.00 77.50 265 GLY A O 1
ATOM 2038 N N . VAL A 1 266 ? 23.739 4.268 -17.914 1.00 77.44 266 VAL A N 1
ATOM 2039 C CA . VAL A 1 266 ? 23.617 2.819 -17.685 1.00 77.44 266 VAL A CA 1
ATOM 2040 C C . VAL A 1 266 ? 24.821 2.282 -16.914 1.00 77.44 266 VAL A C 1
ATOM 2042 O O . VAL A 1 266 ? 25.964 2.628 -17.203 1.00 77.44 266 VAL A O 1
ATOM 2045 N N . ASP A 1 267 ? 24.546 1.407 -15.949 1.00 80.38 267 ASP A N 1
ATOM 2046 C CA . ASP A 1 267 ? 25.535 0.755 -15.089 1.00 80.38 267 ASP A CA 1
ATOM 2047 C C . ASP A 1 267 ? 25.384 -0.776 -15.140 1.00 80.38 267 ASP A C 1
ATOM 2049 O O . ASP A 1 267 ? 24.377 -1.319 -15.608 1.00 80.38 267 ASP A O 1
ATOM 2053 N N . GLY A 1 268 ? 26.396 -1.490 -14.639 1.00 84.25 268 GLY A N 1
ATOM 2054 C CA . GLY A 1 268 ? 26.394 -2.953 -14.552 1.00 84.25 268 GLY A CA 1
ATOM 2055 C C . GLY A 1 268 ? 26.398 -3.634 -15.924 1.00 84.25 268 GLY A C 1
ATOM 2056 O O . GLY A 1 268 ? 27.078 -3.187 -16.846 1.00 84.25 268 GLY A O 1
ATOM 2057 N N . THR A 1 269 ? 25.624 -4.714 -16.067 1.00 80.19 269 THR A N 1
ATOM 2058 C CA . THR A 1 269 ? 25.568 -5.525 -17.298 1.00 80.19 269 THR A CA 1
ATOM 2059 C C . THR A 1 269 ? 25.180 -4.710 -18.535 1.00 80.19 269 THR A C 1
ATOM 2061 O O . THR A 1 269 ? 25.648 -4.993 -19.631 1.00 80.19 269 THR A O 1
ATOM 2064 N N . TRP A 1 270 ? 24.368 -3.662 -18.382 1.00 80.75 270 TRP A N 1
ATOM 2065 C CA . TRP A 1 270 ? 23.958 -2.799 -19.497 1.00 80.75 270 TRP A CA 1
ATOM 2066 C C . TRP A 1 270 ? 25.118 -1.997 -20.083 1.00 80.75 270 TRP A C 1
ATOM 2068 O O . TRP A 1 270 ? 25.209 -1.826 -21.298 1.00 80.75 270 TRP A O 1
ATOM 2078 N N . LYS A 1 271 ? 26.021 -1.538 -19.215 1.00 80.94 271 LYS A N 1
ATOM 2079 C CA . LYS A 1 271 ? 27.242 -0.857 -19.630 1.00 80.94 271 LYS A CA 1
ATOM 2080 C C . LYS A 1 271 ? 28.185 -1.828 -20.332 1.00 80.94 271 LYS A C 1
ATOM 2082 O O . LYS A 1 271 ? 28.654 -1.536 -21.421 1.00 80.94 271 LYS A O 1
ATOM 2087 N N . GLU A 1 272 ? 28.379 -3.012 -19.757 1.00 80.44 272 GLU A N 1
ATOM 2088 C CA . GLU A 1 272 ? 29.219 -4.058 -20.352 1.00 80.44 272 GLU A CA 1
ATOM 2089 C C . GLU A 1 272 ? 28.738 -4.459 -21.756 1.00 80.44 272 GLU A C 1
ATOM 2091 O O . GLU A 1 272 ? 29.542 -4.573 -22.676 1.00 80.44 272 GLU A O 1
ATOM 2096 N N . LEU A 1 273 ? 27.425 -4.603 -21.957 1.00 77.56 273 LEU A N 1
ATOM 2097 C CA . LEU A 1 273 ? 26.849 -4.899 -23.274 1.00 77.56 273 LEU A CA 1
ATOM 2098 C C . LEU A 1 273 ? 27.042 -3.779 -24.298 1.00 77.56 273 LEU A C 1
ATOM 2100 O O . LEU A 1 273 ? 26.946 -4.057 -25.483 1.00 77.56 273 LEU A O 1
ATOM 2104 N N . THR A 1 274 ? 27.272 -2.546 -23.853 1.00 74.62 274 THR A N 1
ATOM 2105 C CA . THR A 1 274 ? 27.487 -1.369 -24.705 1.00 74.62 274 THR A CA 1
ATOM 2106 C C . THR A 1 274 ? 28.978 -1.161 -24.992 1.00 74.62 274 THR A C 1
ATOM 2108 O O . THR A 1 274 ? 29.340 -0.760 -26.089 1.00 74.62 274 THR A O 1
ATOM 2111 N N . ASP A 1 275 ? 29.847 -1.490 -24.033 1.00 75.12 275 ASP A N 1
ATOM 2112 C CA . ASP A 1 275 ? 31.306 -1.407 -24.172 1.00 75.12 275 ASP A CA 1
ATOM 2113 C C . ASP A 1 275 ? 31.882 -2.557 -25.032 1.00 75.12 275 ASP A C 1
ATOM 2115 O O . ASP A 1 275 ? 32.966 -2.423 -25.600 1.00 75.12 275 ASP A O 1
ATOM 2119 N N . ASN A 1 276 ? 31.167 -3.687 -25.125 1.00 65.00 276 ASN A N 1
ATOM 2120 C CA . ASN A 1 276 ? 31.588 -4.884 -25.865 1.00 65.00 276 ASN A CA 1
ATOM 2121 C C . ASN A 1 276 ? 31.178 -4.909 -27.357 1.00 65.00 276 ASN A C 1
ATOM 2123 O O . ASN A 1 276 ? 31.511 -5.884 -28.037 1.00 65.00 276 ASN A O 1
ATOM 2127 N N . VAL A 1 277 ? 30.451 -3.899 -27.859 1.00 62.53 277 VAL A N 1
ATOM 2128 C CA . VAL A 1 277 ? 30.036 -3.765 -29.280 1.00 62.53 277 VAL A CA 1
ATOM 2129 C C . VAL A 1 277 ? 30.910 -2.793 -30.055 1.00 62.53 277 VAL A C 1
ATOM 2131 O O . VAL A 1 277 ? 31.238 -1.712 -29.518 1.00 62.53 277 VAL A O 1
#

Radius of gyration: 44.24 Å; chains: 1; bounding box: 81×53×135 Å

InterPro domains:
  IPR003660 HAMP domain [PS50885] (187-242)

Sequence (277 aa):
DSALAAAAAIVQSFAADGSTPMSLPFRKDTTRIELPGRDTPAKRSLELELAKLAQRIDKLENRAHSAPTAFPETPNEVNDSLFGDDPTGTFPSLGGRVLSRPQLQREGTQADSGSAGSPLTDEALESLQEKVLDQEKGISSAREEITSVSAQLLEQKELQEQAFSRIEQDRVARLERELWKHQKANEAFQKALREIGEIVTAVARGDLSKKVRMNSVEMDPEITTFKRTINTMMDQLQVFSSEVSRVAREVGTEGLLGGQARIEGVDGTWKELTDNV

Organism: Verticillium longisporum (NCBI:txid100787)

Foldseek 3Di:
DVVVVVVVVVVVVVVPDPDDPDDDPPPVPLQWDQDDDDDDPVSVVVRVVVSVVSVVVVVVVVVVVPDDDDDDPDDPDDPPPPPDDDDDDDDDDDDDDDDDDDDDDDDDDDDDDDDDPPDPPVVVVVVVVVVVVVVVVVVVVVVVVVVVVVVVVVVVVVVVVVVVVVVVVVVVVVVVVVVVVVVVLVVLVVVLVVLVVVVVVCVVVVNLPDARDPDVPNPDPVSVVVSVVVRVVSVLVVLVVVQVVVQCCCVPPVVNPPDARDDPPDDDPSVVVRRVD

pLDDT: mean 71.32, std 20.64, range [30.22, 97.5]